Protein AF-A0A2P4XYU0-F1 (afdb_monomer)

Secondary structure (DSSP, 8-state):
-HHHHHHHHHHHHHHHHHHHHHHHHHHHHHHHHHHHHHHHHHHHHHHHHHHHHHHHHHHHHHHHHHHHHHHHHHHHHHTT---EETTTTEES--TT--HHHHHHHHHHHTT--TTS----HHHHHHHHHHHHHHHHHHHHHHHTT--HHHHHHHHHHHHSTTTT-----HHHHHHHHHHHHHHHHHHHHHH----S-HHHHHHHHHHHHHHHHHHHHHHHHHHHHTTS-SSHHHHHHHHHHHH----HHHHHHHHHTT-TTSTTT-

Mean predicted aligned error: 19.48 Å

Sequence (266 aa):
MELGDQFAKYTQGQIRERQHLRDELMAVQSNLKRLALGLNGTLLELEHVEQEEELQSKKLMEVLAHQEEEKREQKLEKDGIKEVDYETGHLKNTTGLNAEQLKKLEAVEKKADPAVLHYDMELLAQVAVLLGVSAIGGIIATYFNIPPHAGYLLGGALVGPSCLGVVRLYKEVETISLFGSVFLLFGHGAAYSPQQPEDVFKKYFAGGVAYIVSTVLLVAGVAVYIGWTNSFIEGLIIGLGVCFSTTAPLYEHIRENRIQDSSFGR

Radius of gyration: 37.58 Å; Cα contacts (8 Å, |Δi|>4): 129; chains: 1; bounding box: 84×72×109 Å

pLDDT: mean 76.3, std 14.29, range [43.28, 95.62]

Structure (mmCIF, N/CA/C/O backbone):
data_AF-A0A2P4XYU0-F1
#
_entry.id   AF-A0A2P4XYU0-F1
#
loop_
_atom_site.group_PDB
_atom_site.id
_atom_site.type_symbol
_atom_site.label_atom_id
_atom_site.label_alt_id
_atom_site.label_comp_id
_atom_site.label_asym_id
_atom_site.label_entity_id
_atom_site.label_seq_id
_atom_site.pdbx_PDB_ins_code
_atom_site.Cartn_x
_atom_site.Cartn_y
_atom_site.Cartn_z
_atom_site.occupancy
_atom_site.B_iso_or_equiv
_atom_site.auth_seq_id
_atom_site.auth_comp_id
_atom_site.auth_asym_id
_atom_site.auth_atom_id
_atom_site.pdbx_PDB_model_num
ATOM 1 N N . MET A 1 1 ? -51.073 -41.854 -70.268 1.00 54.97 1 MET A N 1
ATOM 2 C CA . MET A 1 1 ? -49.946 -41.553 -69.355 1.00 54.97 1 MET A CA 1
ATOM 3 C C . MET A 1 1 ? -50.156 -40.248 -68.570 1.00 54.97 1 MET A C 1
ATOM 5 O O . MET A 1 1 ? -49.477 -40.054 -67.577 1.00 54.97 1 MET A O 1
ATOM 9 N N . GLU A 1 2 ? -51.130 -39.398 -68.935 1.00 57.06 2 GLU A N 1
ATOM 10 C CA . GLU A 1 2 ? -51.317 -38.053 -68.349 1.00 57.06 2 GLU A CA 1
ATOM 11 C C . GLU A 1 2 ? -52.160 -37.985 -67.059 1.00 57.06 2 GLU A C 1
ATOM 13 O O . GLU A 1 2 ? -52.001 -37.047 -66.283 1.00 57.06 2 GLU A O 1
ATOM 18 N N . LEU A 1 3 ? -53.017 -38.977 -66.770 1.00 55.47 3 LEU A N 1
ATOM 19 C CA . LEU A 1 3 ? -53.870 -38.938 -65.569 1.00 55.47 3 LEU A CA 1
ATOM 20 C C . LEU A 1 3 ? -53.072 -39.146 -64.264 1.00 55.47 3 LEU A C 1
ATOM 22 O O . LEU A 1 3 ? -53.376 -38.528 -63.251 1.00 55.47 3 LEU A O 1
ATOM 26 N N . GLY A 1 4 ? -52.023 -39.978 -64.283 1.00 57.03 4 GLY A N 1
ATOM 27 C CA . GLY A 1 4 ? -51.184 -40.246 -63.104 1.00 57.03 4 GLY A CA 1
ATOM 28 C C . GLY A 1 4 ? -50.308 -39.059 -62.684 1.00 57.03 4 GLY A C 1
ATOM 29 O O . GLY A 1 4 ? -50.061 -38.874 -61.494 1.00 57.03 4 GLY A O 1
ATOM 30 N N . ASP A 1 5 ? -49.899 -38.219 -63.640 1.00 57.97 5 ASP A N 1
ATOM 31 C CA . ASP A 1 5 ? -49.055 -37.043 -63.381 1.00 57.97 5 ASP A CA 1
ATOM 32 C C . ASP A 1 5 ? -49.849 -35.894 -62.730 1.00 57.97 5 ASP A C 1
ATOM 34 O O . ASP A 1 5 ? -49.337 -35.189 -61.859 1.00 57.97 5 ASP A O 1
ATOM 38 N N . GLN A 1 6 ? -51.139 -35.745 -63.070 1.00 58.53 6 GLN A N 1
ATOM 39 C CA . GLN A 1 6 ? -52.021 -34.781 -62.400 1.00 58.53 6 GLN A CA 1
ATOM 40 C C . GLN A 1 6 ? -52.340 -35.174 -60.953 1.00 58.53 6 GLN A C 1
ATOM 42 O O . GLN A 1 6 ? -52.281 -34.311 -60.077 1.00 58.53 6 GLN A O 1
ATOM 47 N N . PHE A 1 7 ? -52.622 -36.452 -60.671 1.00 58.94 7 PHE A N 1
ATOM 48 C CA . PHE A 1 7 ? -52.845 -36.910 -59.293 1.00 58.94 7 PHE A CA 1
ATOM 49 C C . PHE A 1 7 ? -51.577 -36.778 -58.439 1.00 58.94 7 PHE A C 1
ATOM 51 O O . PHE A 1 7 ? -51.655 -36.288 -57.315 1.00 58.94 7 PHE A O 1
ATOM 58 N N . ALA A 1 8 ? -50.400 -37.110 -58.984 1.00 61.19 8 ALA A N 1
ATOM 59 C CA . ALA A 1 8 ? -49.128 -36.923 -58.287 1.00 61.19 8 ALA A CA 1
ATOM 60 C C . ALA A 1 8 ? -48.853 -35.442 -57.961 1.00 61.19 8 ALA A C 1
ATOM 62 O O . ALA A 1 8 ? -48.466 -35.127 -56.835 1.00 61.19 8 ALA A O 1
ATOM 63 N N . LYS A 1 9 ? -49.124 -34.518 -58.896 1.00 61.53 9 LYS A N 1
ATOM 64 C CA . 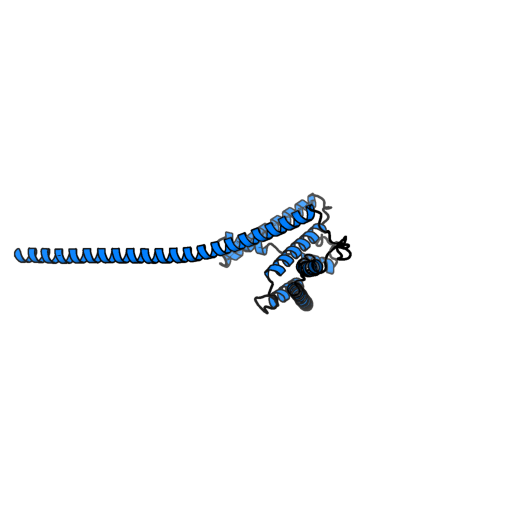LYS A 1 9 ? -49.014 -33.067 -58.656 1.00 61.53 9 LYS A CA 1
ATOM 65 C C . LYS A 1 9 ? -50.007 -32.563 -57.608 1.00 61.53 9 LYS A C 1
ATOM 67 O O . LYS A 1 9 ? -49.620 -31.762 -56.760 1.00 61.53 9 LYS A O 1
ATOM 72 N N . TYR A 1 10 ? -51.251 -33.046 -57.622 1.00 62.03 10 TYR A N 1
ATOM 73 C CA . TYR A 1 10 ? -52.268 -32.646 -56.642 1.00 62.03 10 TYR A CA 1
ATOM 74 C C . TYR A 1 10 ? -51.919 -33.134 -55.229 1.00 62.03 10 TYR A C 1
ATOM 76 O O . TYR A 1 10 ? -51.993 -32.373 -54.263 1.00 62.03 10 TYR A O 1
ATOM 84 N N . THR A 1 11 ? -51.460 -34.384 -55.104 1.00 68.25 11 THR A N 1
ATOM 85 C CA . THR A 1 11 ? -51.003 -34.949 -53.829 1.00 68.25 11 THR A CA 1
ATOM 86 C C . THR A 1 11 ? -49.740 -34.249 -53.323 1.00 68.25 11 THR A C 1
ATOM 88 O O . THR A 1 11 ? -49.660 -33.940 -52.136 1.00 68.25 11 THR A O 1
ATOM 91 N N . GLN A 1 12 ? -48.781 -33.917 -54.195 1.00 69.00 12 GLN A N 1
ATOM 92 C CA . GLN A 1 12 ? -47.596 -33.156 -53.784 1.00 69.00 12 GLN A CA 1
ATOM 93 C C . GLN A 1 12 ? -47.912 -31.708 -53.387 1.00 69.00 12 GLN A C 1
ATOM 95 O O . GLN A 1 12 ? -47.317 -31.208 -52.434 1.00 69.00 12 GLN A O 1
ATOM 100 N N . GLY A 1 13 ? -48.872 -31.053 -54.046 1.00 73.81 13 GLY A N 1
ATOM 101 C CA . GLY A 1 13 ? -49.344 -29.720 -53.662 1.00 73.81 13 GLY A CA 1
ATOM 102 C C . GLY A 1 13 ? -49.940 -29.696 -52.252 1.00 73.81 13 GLY A C 1
ATOM 103 O O . GLY A 1 13 ? -49.543 -28.874 -51.431 1.00 73.81 13 GLY A O 1
ATOM 104 N N . GLN A 1 14 ? -50.805 -30.665 -51.936 1.00 73.19 14 GLN A N 1
ATOM 105 C CA . GLN A 1 14 ? -51.407 -30.810 -50.605 1.00 73.19 14 GLN A CA 1
ATOM 106 C C . GLN A 1 14 ? -50.373 -31.121 -49.511 1.00 73.19 14 GLN A C 1
ATOM 108 O O . GLN A 1 14 ? -50.465 -30.604 -48.397 1.00 73.19 14 GLN A O 1
ATOM 113 N N . ILE A 1 15 ? -49.357 -31.936 -49.819 1.00 73.69 15 ILE A N 1
ATOM 114 C CA . ILE A 1 15 ? -48.256 -32.214 -48.883 1.00 73.69 15 ILE A CA 1
ATOM 115 C C . ILE A 1 15 ? -47.439 -30.943 -48.623 1.00 73.69 15 ILE A C 1
ATOM 117 O O . ILE A 1 15 ? -47.099 -30.663 -47.474 1.00 73.69 15 ILE A O 1
ATOM 121 N N . ARG A 1 16 ? -47.167 -30.144 -49.661 1.00 78.50 16 ARG A N 1
ATOM 122 C CA . ARG A 1 16 ? -46.401 -28.898 -49.541 1.00 78.50 16 ARG A CA 1
ATOM 123 C C . ARG A 1 16 ? -47.145 -27.830 -48.740 1.00 78.50 16 ARG A C 1
ATOM 125 O O . ARG A 1 16 ? -46.536 -27.157 -47.919 1.00 78.50 16 ARG A O 1
ATOM 132 N N . GLU A 1 17 ? -48.454 -27.714 -48.932 1.00 80.50 17 GLU A N 1
ATOM 133 C CA . GLU A 1 17 ? -49.310 -26.787 -48.183 1.00 80.50 17 GLU A CA 1
ATOM 134 C C . GLU A 1 17 ? -49.389 -27.169 -46.695 1.00 80.50 17 GLU A C 1
ATOM 136 O O . GLU A 1 17 ? -49.226 -26.324 -45.816 1.00 80.50 17 GLU A O 1
ATOM 141 N N . ARG A 1 18 ? -49.519 -28.469 -46.391 1.00 80.44 18 ARG A N 1
ATOM 142 C CA . ARG A 1 18 ? -49.449 -28.996 -45.015 1.00 80.44 18 ARG A CA 1
ATOM 143 C C . ARG A 1 18 ? -48.086 -28.755 -44.363 1.00 80.44 18 ARG A C 1
ATOM 145 O O . ARG A 1 18 ? -48.040 -28.463 -43.171 1.00 80.44 18 ARG A O 1
ATOM 152 N N . GLN A 1 19 ? -46.993 -28.901 -45.114 1.00 81.94 19 GLN A N 1
ATOM 153 C CA . GLN A 1 19 ? -45.644 -28.607 -44.623 1.00 81.94 19 GLN A CA 1
ATOM 154 C C . GLN A 1 19 ? -45.482 -27.116 -44.321 1.00 81.94 19 GLN A C 1
ATOM 156 O O . GLN A 1 19 ? -45.076 -26.775 -43.217 1.00 81.94 19 GLN A O 1
ATOM 161 N N . HIS A 1 20 ? -45.926 -26.247 -45.229 1.00 85.50 20 HIS A N 1
ATOM 162 C CA . HIS A 1 20 ? -45.902 -24.798 -45.036 1.00 85.50 20 HIS A CA 1
ATOM 163 C C . HIS A 1 20 ? -46.692 -24.357 -43.793 1.00 85.50 20 HIS A C 1
ATOM 165 O O . HIS A 1 20 ? -46.176 -23.622 -42.958 1.00 85.50 20 HIS A O 1
ATOM 171 N N . LEU A 1 21 ? -47.915 -24.872 -43.613 1.00 84.44 21 LEU A N 1
ATOM 172 C CA . LEU A 1 21 ? -48.734 -24.612 -42.420 1.00 84.44 21 LEU A CA 1
ATOM 173 C C . LEU A 1 21 ? -48.054 -25.082 -41.129 1.00 84.44 21 LEU A C 1
ATOM 175 O O . LEU A 1 21 ? -48.168 -24.432 -40.092 1.00 84.44 21 LEU A O 1
ATOM 179 N N . ARG A 1 22 ? -47.346 -26.217 -41.173 1.00 84.12 22 ARG A N 1
ATOM 180 C CA . ARG A 1 22 ? -46.596 -26.729 -40.020 1.00 84.12 22 ARG A CA 1
ATOM 181 C C . ARG A 1 22 ? -45.420 -2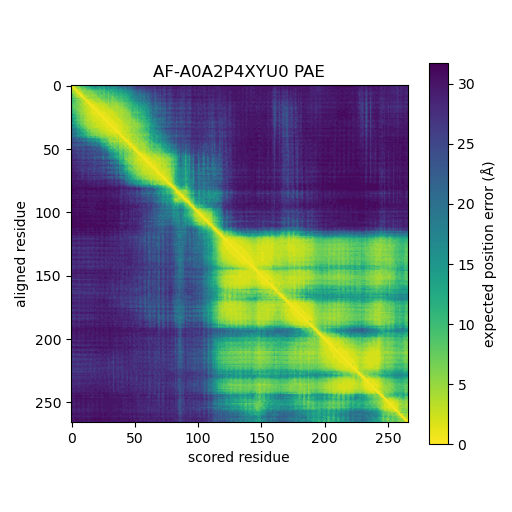5.817 -39.678 1.00 84.12 22 ARG A C 1
ATOM 183 O O . ARG A 1 22 ? -45.198 -25.551 -38.499 1.00 84.12 22 ARG A O 1
ATOM 190 N N . ASP A 1 23 ? -44.704 -25.338 -40.686 1.00 89.06 23 ASP A N 1
ATOM 191 C CA . ASP A 1 23 ? -43.558 -24.449 -40.510 1.00 89.06 23 ASP A CA 1
ATOM 192 C C . ASP A 1 23 ? -43.996 -23.086 -39.949 1.00 89.06 23 ASP A C 1
ATOM 194 O O . ASP A 1 23 ? -43.380 -22.585 -39.005 1.00 89.06 23 ASP A O 1
ATOM 198 N N . GLU A 1 24 ? -45.118 -22.533 -40.424 1.00 91.69 24 GLU A N 1
ATOM 199 C CA . GLU A 1 24 ? -45.720 -21.323 -39.849 1.00 91.69 24 GLU A CA 1
ATOM 200 C C . GLU A 1 24 ? -46.154 -21.525 -38.392 1.00 91.69 24 GLU A C 1
ATOM 202 O O . GLU A 1 24 ? -45.879 -20.675 -37.542 1.00 91.69 24 GLU A O 1
ATOM 207 N N . LEU A 1 25 ? -46.770 -22.667 -38.060 1.00 89.19 25 LEU A N 1
ATOM 208 C CA . LEU A 1 25 ? -47.170 -22.960 -36.680 1.00 89.19 25 LEU A CA 1
ATOM 209 C C . LEU A 1 25 ? -45.958 -23.042 -35.740 1.00 89.19 25 LEU A C 1
ATOM 211 O O . LEU A 1 25 ? -45.999 -22.534 -34.618 1.00 89.19 25 LEU A O 1
ATOM 215 N N . MET A 1 26 ? -44.866 -23.652 -36.207 1.00 89.44 26 MET A N 1
ATOM 216 C CA . MET A 1 26 ? -43.610 -23.746 -35.458 1.00 89.44 26 MET A CA 1
ATOM 217 C C . MET A 1 26 ? -42.969 -22.366 -35.274 1.00 89.44 26 MET A C 1
ATOM 219 O O . MET A 1 26 ? -42.482 -22.052 -34.184 1.00 89.44 26 MET A O 1
ATOM 223 N N . ALA A 1 27 ? -43.019 -21.508 -36.298 1.00 89.06 27 ALA A N 1
ATOM 224 C CA . ALA A 1 27 ? -42.550 -20.129 -36.203 1.00 89.06 27 ALA A CA 1
ATOM 225 C C . ALA A 1 27 ? -43.359 -19.334 -35.164 1.00 89.06 27 ALA A C 1
ATOM 227 O O . ALA A 1 27 ? -42.770 -18.706 -34.280 1.00 89.06 27 ALA A O 1
ATOM 228 N N . VAL A 1 28 ? -44.693 -19.433 -35.192 1.00 89.06 28 VAL A N 1
ATOM 229 C CA . VAL A 1 28 ? -45.587 -18.796 -34.209 1.00 89.06 28 VAL A CA 1
ATOM 230 C C . VAL A 1 28 ? -45.300 -19.296 -32.791 1.00 89.06 28 VAL A C 1
ATOM 232 O O . VAL A 1 28 ? -45.148 -18.484 -31.877 1.00 89.06 28 VAL A O 1
ATOM 235 N N . GLN A 1 29 ? -45.138 -20.608 -32.600 1.00 91.88 29 GLN A N 1
ATOM 236 C CA . GLN A 1 29 ? -44.794 -21.187 -31.298 1.00 91.88 29 GLN A CA 1
ATOM 237 C C . GLN A 1 29 ? -43.443 -20.669 -30.783 1.00 91.88 29 GLN A C 1
ATOM 239 O O . GLN A 1 29 ? -43.303 -20.352 -29.599 1.00 91.88 29 GLN A O 1
ATOM 244 N N . SER A 1 30 ? -42.447 -20.551 -31.664 1.00 86.31 30 SER A N 1
ATOM 245 C CA . SER A 1 30 ? -41.127 -20.035 -31.295 1.00 86.31 30 SER A CA 1
ATOM 246 C C . SER A 1 30 ? -41.172 -18.558 -30.883 1.00 86.31 30 SER A C 1
ATOM 248 O O . SER A 1 30 ? -40.540 -18.180 -29.895 1.00 86.31 30 SER A O 1
ATOM 250 N N . ASN A 1 31 ? -41.978 -17.743 -31.572 1.00 89.38 31 ASN A N 1
ATOM 251 C CA . ASN A 1 31 ? -42.171 -16.331 -31.251 1.00 89.38 31 ASN A CA 1
ATOM 252 C C . ASN A 1 31 ? -42.911 -16.153 -29.922 1.00 89.38 31 ASN A C 1
ATOM 254 O O . ASN A 1 31 ? -42.472 -15.362 -29.092 1.00 89.38 31 ASN A O 1
ATOM 258 N N . LEU A 1 32 ? -43.957 -16.946 -29.669 1.00 86.69 32 LEU A N 1
ATOM 259 C CA . LEU A 1 32 ? -44.650 -16.978 -28.376 1.00 86.69 32 LEU A CA 1
ATOM 260 C C . LEU A 1 32 ? -43.705 -17.348 -27.229 1.00 86.69 32 LEU A C 1
ATOM 262 O O . LEU A 1 32 ? -43.737 -16.722 -26.172 1.00 86.69 32 LEU A O 1
ATOM 266 N N . LYS A 1 33 ? -42.813 -18.321 -27.445 1.00 87.25 33 LYS A N 1
ATOM 267 C CA . LYS A 1 33 ? -41.828 -18.727 -26.436 1.00 87.25 33 LYS A CA 1
ATOM 268 C C . LYS A 1 33 ? -40.797 -17.630 -26.158 1.00 87.25 33 LYS A C 1
ATOM 270 O O . LYS A 1 33 ? -40.439 -17.416 -25.003 1.00 87.25 33 LYS A O 1
ATOM 275 N N . ARG A 1 34 ? -40.345 -16.916 -27.195 1.00 84.62 34 ARG A N 1
ATOM 276 C CA . ARG A 1 34 ? -39.465 -15.744 -27.048 1.00 84.62 34 ARG A CA 1
ATOM 277 C C . ARG A 1 34 ? -40.155 -14.609 -26.296 1.00 84.62 34 ARG A C 1
ATOM 279 O O . ARG A 1 34 ? -39.531 -14.018 -25.423 1.00 84.62 34 ARG A O 1
ATOM 286 N N . LEU A 1 35 ? -41.432 -14.352 -26.584 1.00 86.19 35 LEU A N 1
ATOM 287 C CA . LEU A 1 35 ? -42.224 -13.349 -25.871 1.00 86.19 35 LEU A CA 1
ATOM 288 C C . LEU A 1 35 ? -42.371 -13.701 -24.388 1.00 86.19 35 LEU A C 1
ATOM 290 O O . LEU A 1 35 ? -42.143 -12.848 -23.543 1.00 86.19 35 LEU A O 1
ATOM 294 N N . ALA A 1 36 ? -42.688 -14.960 -24.069 1.00 80.50 36 ALA A N 1
ATOM 295 C CA . ALA A 1 36 ? -42.815 -15.424 -22.688 1.00 80.50 36 ALA A CA 1
ATOM 296 C C . ALA A 1 36 ? -41.493 -15.314 -21.910 1.00 80.50 36 ALA A C 1
ATOM 298 O O . ALA A 1 36 ? -41.490 -14.900 -20.754 1.00 80.50 36 ALA A O 1
ATOM 299 N N . LEU A 1 37 ? -40.364 -15.639 -22.550 1.00 80.75 37 LEU A N 1
ATOM 300 C CA . LEU A 1 37 ? -39.035 -15.459 -21.959 1.00 80.75 37 LEU A CA 1
ATOM 301 C C . LEU A 1 37 ? -38.704 -13.979 -21.729 1.00 80.75 37 LEU A C 1
ATOM 303 O O . LEU A 1 37 ? -38.200 -13.639 -20.663 1.00 80.75 37 LEU A O 1
ATOM 307 N N . GLY A 1 38 ? -39.022 -13.112 -22.696 1.00 83.56 38 GLY A N 1
ATOM 308 C CA . GLY A 1 38 ? -38.860 -11.665 -22.557 1.00 83.56 38 GLY A CA 1
ATOM 309 C C . GLY A 1 38 ? -39.704 -11.098 -21.416 1.00 83.56 38 GLY A C 1
ATOM 310 O O . GLY A 1 38 ? -39.178 -10.368 -20.585 1.00 83.56 38 GLY A O 1
ATOM 311 N N . LEU A 1 39 ? -40.974 -11.509 -21.317 1.00 81.94 39 LEU A N 1
ATOM 312 C CA . LEU A 1 39 ? -41.884 -11.064 -20.260 1.00 81.94 39 LEU A CA 1
ATOM 313 C C . LEU A 1 39 ? -41.411 -11.500 -18.865 1.00 81.94 39 LEU A C 1
ATOM 315 O O . LEU A 1 39 ? -41.483 -10.729 -17.913 1.00 81.94 39 LEU A O 1
ATOM 319 N N . ASN A 1 40 ? -40.910 -12.732 -18.745 1.00 76.00 40 ASN A N 1
ATOM 320 C CA . ASN A 1 40 ? -40.379 -13.251 -17.486 1.00 76.00 40 ASN A CA 1
ATOM 321 C C . ASN A 1 40 ? -39.104 -12.509 -17.055 1.00 76.00 40 ASN A C 1
ATOM 323 O O . ASN A 1 40 ? -38.929 -12.233 -15.875 1.00 76.00 40 ASN A O 1
ATOM 327 N N . GLY A 1 41 ? -38.244 -12.147 -18.013 1.00 76.94 41 GLY A N 1
ATOM 328 C CA . GLY A 1 41 ? -37.087 -11.289 -17.753 1.00 76.94 41 GLY A CA 1
ATOM 329 C C . GLY A 1 41 ? -37.505 -9.908 -17.252 1.00 76.94 41 GLY A C 1
ATOM 330 O O . GLY A 1 41 ? -37.012 -9.464 -16.222 1.00 76.94 41 GLY A O 1
ATOM 331 N N . THR A 1 42 ? -38.481 -9.277 -17.915 1.00 75.62 42 THR A N 1
ATOM 332 C CA . THR A 1 42 ? -38.979 -7.959 -17.493 1.00 75.62 42 THR A CA 1
ATOM 333 C C . THR A 1 42 ? -39.665 -7.995 -16.129 1.00 75.62 42 THR A C 1
ATOM 335 O O . THR A 1 42 ? -39.494 -7.064 -15.358 1.00 75.62 42 THR A O 1
ATOM 338 N N . LEU A 1 43 ? -40.403 -9.059 -15.791 1.00 69.38 43 LEU A N 1
ATOM 339 C CA . LEU A 1 43 ? -41.041 -9.187 -14.474 1.00 69.38 43 LEU A CA 1
ATOM 340 C C . LEU A 1 43 ? -40.014 -9.314 -13.344 1.00 69.38 43 LEU A C 1
ATOM 342 O O . LEU A 1 43 ? -40.207 -8.725 -12.289 1.00 69.38 43 LEU A O 1
ATOM 346 N N . LEU A 1 44 ? -38.917 -10.034 -13.582 1.00 68.12 44 LEU A N 1
ATOM 347 C CA . LEU A 1 44 ? -37.840 -10.196 -12.605 1.00 68.12 44 LEU A CA 1
ATOM 348 C C . LEU A 1 44 ? -37.048 -8.892 -12.408 1.00 68.12 44 LEU A C 1
ATOM 350 O O . LEU A 1 44 ? -36.612 -8.590 -11.302 1.00 68.12 44 LEU A O 1
ATOM 354 N N . GLU A 1 45 ? -36.905 -8.095 -13.469 1.00 68.31 45 GLU A N 1
ATOM 355 C CA . GLU A 1 45 ? -36.311 -6.756 -13.410 1.00 68.31 45 GLU A CA 1
ATOM 356 C C . GLU A 1 45 ? -37.228 -5.761 -12.674 1.00 68.31 45 GLU A C 1
ATOM 358 O O . GLU A 1 45 ? -36.761 -5.004 -11.829 1.00 68.31 45 GLU A O 1
ATOM 363 N N . LEU A 1 46 ? -38.544 -5.823 -12.910 1.00 67.12 46 LEU A N 1
ATOM 364 C CA . LEU A 1 46 ? -39.547 -5.029 -12.189 1.00 67.12 46 LEU A CA 1
ATOM 365 C C . LEU A 1 46 ? -39.624 -5.385 -10.693 1.00 67.12 46 LEU A C 1
ATOM 367 O O . LEU A 1 46 ? -39.709 -4.473 -9.876 1.00 67.12 46 LEU A O 1
ATOM 371 N N . GLU A 1 47 ? -39.519 -6.667 -10.318 1.00 69.69 47 GLU A N 1
ATOM 372 C CA . GLU A 1 47 ? -39.462 -7.097 -8.908 1.00 69.69 47 GLU A CA 1
ATOM 373 C C . GLU A 1 47 ? -38.211 -6.553 -8.191 1.00 69.69 47 GLU A C 1
ATOM 375 O O . GLU A 1 47 ? -38.267 -6.192 -7.015 1.00 69.69 47 GLU A O 1
ATOM 380 N N . HIS A 1 48 ? -37.084 -6.437 -8.900 1.00 65.44 48 HIS A N 1
ATOM 381 C CA . HIS A 1 48 ? -35.856 -5.870 -8.339 1.00 65.44 48 HIS A CA 1
ATOM 382 C C . HIS A 1 48 ? -35.934 -4.343 -8.183 1.00 65.44 48 HIS A C 1
ATOM 384 O O . HIS A 1 48 ? -35.516 -3.806 -7.158 1.00 65.44 48 HIS A O 1
ATOM 390 N N . VAL A 1 49 ? -36.518 -3.646 -9.163 1.00 64.62 49 VAL A N 1
ATOM 391 C CA . VAL A 1 49 ? -36.720 -2.187 -9.114 1.00 64.62 49 VAL A CA 1
ATOM 392 C C . VAL A 1 49 ? -37.709 -1.793 -8.010 1.00 64.62 49 VAL A C 1
ATOM 394 O O . VAL A 1 49 ? -37.464 -0.820 -7.303 1.00 64.62 49 VAL A O 1
ATOM 397 N N . GLU A 1 50 ? -38.776 -2.568 -7.791 1.00 64.56 50 GLU A N 1
ATOM 398 C CA . GLU A 1 50 ? -39.735 -2.325 -6.700 1.00 64.56 50 GLU A CA 1
ATOM 399 C C . GLU A 1 50 ? -39.069 -2.457 -5.314 1.00 64.56 50 GLU A C 1
ATOM 401 O O . GLU A 1 50 ? -39.299 -1.636 -4.422 1.00 64.56 50 GLU A O 1
ATOM 406 N N . GLN A 1 51 ? -38.155 -3.422 -5.144 1.00 59.69 51 GLN A N 1
ATOM 407 C CA . GLN A 1 51 ? -37.367 -3.563 -3.911 1.00 59.69 51 GLN A CA 1
ATOM 408 C C . GLN A 1 51 ? -36.374 -2.410 -3.695 1.00 59.69 51 GLN A C 1
ATOM 410 O O . GLN A 1 51 ? -36.178 -1.970 -2.556 1.00 59.69 51 GLN A O 1
ATOM 415 N N . GLU A 1 52 ? -35.750 -1.898 -4.760 1.00 64.25 52 GLU A N 1
ATOM 416 C CA . GLU A 1 52 ? -34.854 -0.742 -4.669 1.00 64.25 52 GLU A CA 1
ATOM 417 C C . GLU A 1 52 ? -35.609 0.561 -4.368 1.00 64.25 52 GLU A C 1
ATOM 419 O O . GLU A 1 52 ? -35.140 1.343 -3.535 1.00 64.25 52 GLU A O 1
ATOM 424 N N . GLU A 1 53 ? -36.789 0.782 -4.960 1.00 67.88 53 GLU A N 1
ATOM 425 C CA . GLU A 1 53 ? -37.634 1.947 -4.660 1.00 67.88 53 GLU A CA 1
ATOM 426 C C . GLU A 1 53 ? -38.157 1.931 -3.217 1.00 67.88 53 GLU A C 1
ATOM 428 O O . GLU A 1 53 ? -38.129 2.971 -2.552 1.00 67.88 53 GLU A O 1
ATOM 433 N N . GLU A 1 54 ? -38.552 0.775 -2.669 1.00 65.06 54 GLU A N 1
ATOM 434 C CA . GLU A 1 54 ? -38.923 0.683 -1.250 1.00 65.06 54 GLU A CA 1
ATOM 435 C C . GLU A 1 54 ? -37.744 0.999 -0.320 1.00 65.06 54 GLU A C 1
ATOM 437 O O . GLU A 1 54 ? -37.915 1.670 0.704 1.00 65.06 54 GLU A O 1
ATOM 442 N N . LEU A 1 55 ? -36.538 0.530 -0.655 1.00 61.94 55 LEU A N 1
ATOM 443 C CA . LEU A 1 55 ? -35.341 0.782 0.147 1.00 61.94 55 LEU A CA 1
ATOM 444 C C . LEU A 1 5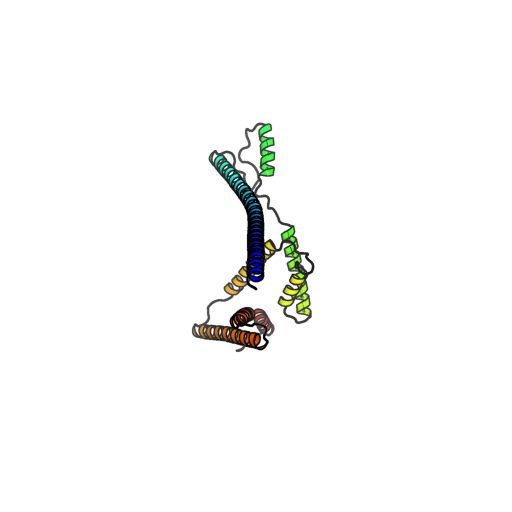5 ? -34.923 2.258 0.080 1.00 61.94 55 LEU A C 1
ATOM 446 O O . LEU A 1 55 ? -34.543 2.841 1.098 1.00 61.94 55 LEU A O 1
ATOM 450 N N . GLN A 1 56 ? -35.013 2.871 -1.101 1.00 66.50 56 GLN A N 1
ATOM 451 C CA . GLN A 1 56 ? -34.765 4.298 -1.312 1.00 66.50 56 GLN A CA 1
ATOM 452 C C . GLN A 1 56 ? -35.809 5.154 -0.585 1.00 66.50 56 GLN A C 1
ATOM 454 O O . GLN A 1 56 ? -35.440 6.101 0.105 1.00 66.50 56 GLN A O 1
ATOM 459 N N . SER A 1 57 ? -37.093 4.788 -0.662 1.00 60.88 57 SER A N 1
ATOM 460 C CA . SER A 1 57 ? -38.185 5.485 0.025 1.00 60.88 57 SER A CA 1
ATOM 461 C C . SER A 1 57 ? -38.046 5.407 1.547 1.00 60.88 57 SER A C 1
ATOM 463 O O . SER A 1 57 ? -38.187 6.419 2.234 1.00 60.88 57 SER A O 1
ATOM 465 N N . LYS A 1 58 ? -37.666 4.239 2.088 1.00 72.00 58 LYS A N 1
ATOM 466 C CA . LYS A 1 58 ? -37.368 4.069 3.521 1.00 72.00 58 LYS A CA 1
ATOM 467 C C . LYS A 1 58 ? -36.187 4.930 3.969 1.00 72.00 58 LYS A C 1
ATOM 469 O O . LYS A 1 58 ? -36.324 5.653 4.951 1.00 72.00 58 LYS A O 1
ATOM 474 N N . LYS A 1 59 ? -35.072 4.919 3.227 1.00 72.31 59 LYS A N 1
ATOM 475 C CA . LYS A 1 59 ? -33.902 5.768 3.525 1.00 72.31 59 LYS A CA 1
ATOM 476 C C . LYS A 1 59 ? -34.234 7.258 3.436 1.00 72.31 59 LYS A C 1
ATOM 478 O O . LYS A 1 59 ? -33.777 8.040 4.261 1.00 72.31 59 LYS A O 1
ATOM 483 N N . LEU A 1 60 ? -35.041 7.661 2.456 1.00 73.00 60 LEU A N 1
ATOM 484 C CA . LEU A 1 60 ? -35.458 9.052 2.301 1.00 73.00 60 LEU A CA 1
ATOM 485 C C . LEU A 1 60 ? -36.391 9.491 3.437 1.00 73.00 60 LEU A C 1
ATOM 487 O O . LEU A 1 60 ? -36.219 10.587 3.963 1.00 73.00 60 LEU A O 1
ATOM 491 N N . MET A 1 61 ? -37.336 8.641 3.856 1.00 69.88 61 MET A N 1
ATOM 492 C CA . MET A 1 61 ? -38.179 8.901 5.029 1.00 69.88 61 MET A CA 1
ATOM 493 C C . MET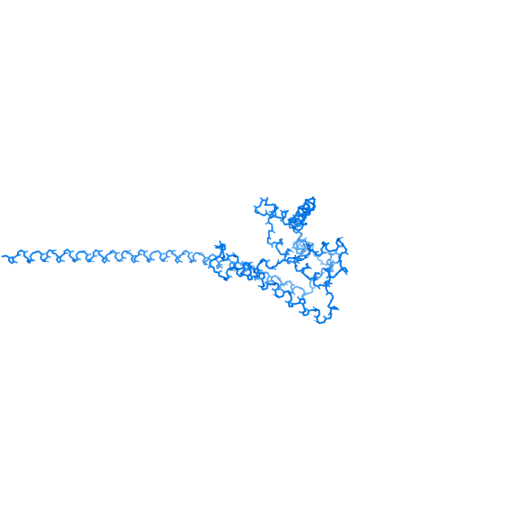 A 1 61 ? -37.360 9.010 6.318 1.00 69.88 61 MET A C 1
ATOM 495 O O . MET A 1 61 ? -37.634 9.888 7.129 1.00 69.88 61 MET A O 1
ATOM 499 N N . GLU A 1 62 ? -36.341 8.170 6.491 1.00 77.75 62 GLU A N 1
ATOM 500 C CA . GLU A 1 62 ? -35.431 8.217 7.640 1.00 77.75 62 GLU A CA 1
ATOM 501 C C . GLU A 1 62 ? -34.631 9.529 7.684 1.00 77.75 62 GLU A C 1
ATOM 503 O O . GLU A 1 62 ? -34.599 10.204 8.712 1.00 77.75 62 GLU A O 1
ATOM 508 N N . VAL A 1 63 ? -34.070 9.959 6.547 1.00 74.75 63 VAL A N 1
ATOM 509 C CA . VAL A 1 63 ? -33.345 11.238 6.442 1.00 74.75 63 VAL A CA 1
ATOM 510 C C . VAL A 1 63 ? -34.275 12.434 6.676 1.00 74.75 63 VAL A C 1
ATOM 512 O O . VAL A 1 63 ? -33.896 13.381 7.365 1.00 74.75 63 VAL A O 1
ATOM 515 N N . LEU A 1 64 ? -35.498 12.408 6.137 1.00 74.62 64 LEU A N 1
ATOM 516 C CA . LEU A 1 64 ? -36.482 13.475 6.352 1.00 74.62 64 LEU A CA 1
ATOM 517 C C . LEU A 1 64 ? -36.944 13.550 7.814 1.00 74.62 64 LEU A C 1
ATOM 519 O O . LEU A 1 64 ? -37.089 14.655 8.337 1.00 74.62 64 LEU A O 1
ATOM 523 N N . ALA A 1 65 ? -37.123 12.408 8.483 1.00 76.62 65 ALA A N 1
ATOM 524 C CA . ALA A 1 65 ? -37.455 12.357 9.905 1.00 76.62 65 ALA A CA 1
ATOM 525 C C . ALA A 1 65 ? -36.338 12.969 10.767 1.00 76.62 65 ALA A C 1
ATOM 527 O O . ALA A 1 65 ? -36.623 13.805 11.625 1.00 76.62 65 ALA A O 1
ATOM 528 N N . HIS A 1 66 ? -35.073 12.645 10.475 1.00 74.12 66 HIS A N 1
ATOM 529 C CA . HIS A 1 66 ? -33.917 13.219 11.173 1.00 74.12 66 HIS A CA 1
ATOM 530 C C . HIS A 1 66 ? -33.830 14.744 10.983 1.00 74.12 66 HIS A C 1
ATOM 532 O O . HIS A 1 66 ? -33.570 15.491 11.924 1.00 74.12 66 HIS A O 1
ATOM 538 N N . GLN A 1 67 ? -34.135 15.236 9.776 1.00 72.12 67 GLN A N 1
ATOM 539 C CA . GLN A 1 67 ? -34.161 16.675 9.503 1.00 72.12 67 GLN A CA 1
ATOM 540 C C . GLN A 1 67 ? -35.303 17.411 10.212 1.00 72.12 67 GLN A C 1
ATOM 542 O O . GLN A 1 67 ? -35.161 18.592 10.537 1.00 72.12 67 GLN A O 1
ATOM 547 N N . GLU A 1 68 ? -36.458 16.774 10.411 1.00 71.62 68 GLU A N 1
ATOM 548 C CA . GLU A 1 68 ? -37.549 17.371 11.184 1.00 71.62 68 GLU A CA 1
ATOM 549 C C . GLU A 1 68 ? -37.231 17.434 12.679 1.00 71.62 68 GLU A C 1
ATOM 551 O O . GLU A 1 68 ? -37.589 18.427 13.319 1.00 71.62 68 GLU A O 1
ATOM 556 N N . GLU A 1 69 ? -36.544 16.428 13.225 1.00 68.44 69 GLU A N 1
ATOM 557 C CA . GLU A 1 69 ? -36.059 16.441 14.608 1.00 68.44 69 GLU A CA 1
ATOM 558 C C . GLU A 1 69 ? -35.022 17.551 14.822 1.00 68.44 69 GLU A C 1
ATOM 560 O O . GLU A 1 69 ? -35.243 18.413 15.672 1.00 68.44 69 GLU A O 1
ATOM 565 N N . GLU A 1 70 ? -34.001 17.659 13.968 1.00 65.94 70 GLU A N 1
ATOM 566 C CA . GLU A 1 70 ? -33.003 18.741 14.046 1.00 65.94 70 GLU A CA 1
ATOM 567 C C . GLU A 1 70 ? -33.638 20.137 13.927 1.00 65.94 70 GLU A C 1
ATOM 569 O O . GLU A 1 70 ? -33.300 21.068 14.663 1.00 65.94 70 GLU A O 1
ATOM 574 N N . LYS A 1 71 ? -34.615 20.308 13.024 1.00 63.56 71 LYS A N 1
ATOM 575 C CA . LYS A 1 71 ? -35.349 21.579 12.891 1.00 63.56 71 LYS A CA 1
ATOM 576 C C . LYS A 1 71 ? -36.200 21.886 14.119 1.00 63.56 71 LYS A C 1
ATOM 578 O O . LYS A 1 71 ? -36.396 23.063 14.427 1.00 63.56 71 LYS A O 1
ATOM 583 N N . ARG A 1 72 ? -36.745 20.869 14.797 1.00 61.72 72 ARG A N 1
ATOM 584 C CA . ARG A 1 72 ? -37.488 21.043 16.054 1.00 61.72 72 ARG A CA 1
ATOM 585 C C . ARG A 1 72 ? -36.554 21.446 17.184 1.00 61.72 72 ARG A C 1
ATOM 587 O O . ARG A 1 72 ? -36.893 22.380 17.905 1.00 61.72 72 ARG A O 1
ATOM 594 N N . GLU A 1 73 ? -35.390 20.820 17.289 1.00 58.53 73 GLU A N 1
ATOM 595 C CA . GLU A 1 73 ? -34.367 21.157 18.283 1.00 58.53 73 GLU A CA 1
ATOM 596 C C . GLU A 1 73 ? -33.877 22.600 18.116 1.00 58.53 73 GLU A C 1
ATOM 598 O O . GLU A 1 73 ? -33.952 23.386 19.059 1.00 58.53 73 GLU A O 1
ATOM 603 N N . GLN A 1 74 ? -33.547 23.015 16.887 1.00 58.38 74 GLN A N 1
ATOM 604 C CA . GLN A 1 74 ? -33.159 24.403 16.589 1.00 58.38 74 GLN A CA 1
ATOM 605 C C . GLN A 1 74 ? -34.267 25.426 16.886 1.00 58.38 74 GLN A C 1
ATOM 607 O O . GLN A 1 74 ? -33.996 26.602 17.149 1.00 58.38 74 GLN A O 1
ATOM 612 N N . LYS A 1 75 ? -35.539 25.015 16.804 1.00 55.62 75 LYS A N 1
ATOM 613 C CA . LYS A 1 75 ? -36.681 25.885 17.110 1.00 55.62 75 LYS A CA 1
ATOM 614 C C . LYS A 1 75 ? -36.898 26.010 18.620 1.00 55.62 75 LYS A C 1
ATOM 616 O O . LYS A 1 75 ? -37.176 27.110 19.082 1.00 55.62 75 LYS A O 1
ATOM 621 N N . LEU A 1 76 ? -36.695 24.927 19.375 1.00 54.56 76 LEU A N 1
ATOM 622 C CA . LEU A 1 76 ? -36.707 24.948 20.841 1.00 54.56 76 LEU A CA 1
ATOM 623 C C . LEU A 1 76 ? -35.553 25.782 21.424 1.00 54.56 76 LEU A C 1
ATOM 625 O O . LEU A 1 76 ? -35.751 26.472 22.423 1.00 54.56 76 LEU A O 1
ATOM 629 N N . GLU A 1 77 ? -34.385 25.771 20.775 1.00 51.19 77 GLU A N 1
ATOM 630 C CA . GLU A 1 77 ? -33.219 26.578 21.158 1.00 51.19 77 GLU A CA 1
ATOM 631 C C . GLU A 1 77 ? -33.485 28.086 20.989 1.00 51.19 77 GLU A C 1
ATOM 633 O O . GLU A 1 77 ? -33.207 28.884 21.886 1.00 51.19 77 GLU A O 1
ATOM 638 N N . LYS A 1 78 ? -34.127 28.483 19.878 1.00 55.84 78 LYS A N 1
ATOM 639 C CA . LYS A 1 78 ? -34.543 29.880 19.635 1.00 55.84 78 LYS A CA 1
ATOM 640 C C . LYS A 1 78 ? -35.616 30.381 20.604 1.00 55.84 78 LYS A C 1
ATOM 642 O O . LYS A 1 78 ? -35.649 31.578 20.883 1.00 55.84 78 LYS A O 1
ATOM 647 N N . ASP A 1 79 ? -36.453 29.485 21.124 1.00 53.34 79 ASP A N 1
ATOM 648 C CA . ASP A 1 79 ? -37.528 29.804 22.072 1.00 53.34 79 ASP A CA 1
ATOM 649 C C . ASP A 1 79 ? -37.045 29.843 23.544 1.00 53.34 79 ASP A C 1
ATOM 651 O O . ASP A 1 79 ? -37.840 30.061 24.460 1.00 53.34 79 ASP A O 1
ATOM 655 N N . GLY A 1 80 ? -35.735 29.693 23.791 1.00 48.50 80 GLY A N 1
ATOM 656 C CA . GLY A 1 80 ? -35.108 29.978 25.088 1.00 48.50 80 GLY A CA 1
ATOM 657 C C . GLY A 1 80 ? -35.333 28.919 26.172 1.00 48.50 80 GLY A C 1
ATOM 658 O O . GLY A 1 80 ? -35.172 29.215 27.359 1.00 48.50 80 GLY A O 1
ATOM 659 N N . ILE A 1 81 ? -35.691 27.685 25.802 1.00 43.28 81 ILE A N 1
ATOM 660 C CA . ILE A 1 81 ? -35.849 26.574 26.749 1.00 43.28 81 ILE A CA 1
ATOM 661 C C . ILE A 1 81 ? -34.609 25.658 26.714 1.00 43.28 81 ILE A C 1
ATOM 663 O O . ILE A 1 81 ? -34.556 24.694 25.962 1.00 43.28 81 ILE A O 1
ATOM 667 N N . LYS A 1 82 ? -33.689 25.977 27.642 1.00 50.75 82 LYS A N 1
ATOM 668 C CA . LYS A 1 82 ? -32.578 25.220 28.274 1.00 50.75 82 LYS A CA 1
ATOM 669 C C . LYS A 1 82 ? -31.333 24.814 27.465 1.00 50.75 82 LYS A C 1
ATOM 671 O O . LYS A 1 82 ? -31.346 23.892 26.664 1.00 50.75 82 LYS A O 1
ATOM 676 N N . GLU A 1 83 ? -30.222 25.422 27.886 1.00 49.84 83 GLU A N 1
ATOM 677 C CA . GLU A 1 83 ? -28.821 25.101 27.588 1.00 49.84 83 GLU A CA 1
ATOM 678 C C . GLU A 1 83 ? -28.225 24.213 28.710 1.00 49.84 83 GLU A C 1
ATOM 680 O O . GLU A 1 83 ? -28.434 24.471 29.906 1.00 49.84 83 GLU A O 1
ATOM 685 N N . VAL A 1 84 ? -27.512 23.150 28.319 1.00 52.16 84 VAL A N 1
ATOM 686 C CA . VAL A 1 84 ? -26.784 22.217 29.201 1.00 52.16 84 VAL A CA 1
ATOM 687 C C . VAL A 1 84 ? -25.396 22.792 29.480 1.00 52.16 84 VAL A C 1
ATOM 689 O O . VAL A 1 84 ? -24.692 23.167 28.548 1.00 52.16 84 VAL A O 1
ATOM 692 N N . ASP A 1 85 ? -24.985 22.862 30.747 1.00 50.16 85 ASP A N 1
ATOM 693 C CA . ASP A 1 85 ? -23.623 23.270 31.096 1.00 50.16 85 ASP A CA 1
ATOM 694 C C . ASP A 1 85 ? -22.654 22.095 30.870 1.00 50.16 85 ASP A C 1
ATOM 696 O O . ASP A 1 85 ? -22.615 21.142 31.649 1.00 50.16 85 ASP A O 1
ATOM 700 N N . TYR A 1 86 ? -21.901 22.148 29.772 1.00 48.31 86 TYR A N 1
ATOM 701 C CA . TYR A 1 86 ? -21.044 21.068 29.255 1.00 48.31 86 TYR A CA 1
ATOM 702 C C . TYR A 1 86 ? -19.879 20.685 30.182 1.00 48.31 86 TYR A C 1
ATOM 704 O O . TYR A 1 86 ? -19.315 19.606 30.027 1.00 48.31 86 TYR A O 1
ATOM 712 N N . GLU A 1 87 ? -19.536 21.519 31.166 1.00 44.38 87 GLU A N 1
ATOM 713 C CA . GLU A 1 87 ? -18.495 21.190 32.151 1.00 44.38 87 GLU A CA 1
ATOM 714 C C . GLU A 1 87 ? -19.035 20.417 33.361 1.00 44.38 87 GLU A C 1
ATOM 716 O O . GLU A 1 87 ? -18.283 19.727 34.047 1.00 44.38 87 GLU A O 1
ATOM 721 N N . THR A 1 88 ? -20.338 20.520 33.641 1.00 54.09 88 THR A N 1
ATOM 722 C CA . THR A 1 88 ? -20.950 19.925 34.845 1.00 54.09 88 THR A CA 1
ATOM 723 C C . THR A 1 88 ? -22.081 18.946 34.547 1.00 54.09 88 THR A C 1
ATOM 725 O O . THR A 1 88 ? -22.521 18.243 35.453 1.00 54.09 88 THR A O 1
ATOM 728 N N . GLY A 1 89 ? -22.561 18.886 33.302 1.00 56.00 89 GLY A N 1
ATOM 729 C CA . GLY A 1 89 ? -23.688 18.047 32.897 1.00 56.00 89 GLY A CA 1
ATOM 730 C C . GLY A 1 89 ? -25.032 18.480 33.495 1.00 56.00 89 GLY A C 1
ATOM 731 O O . GLY A 1 89 ? -25.993 17.721 33.442 1.00 56.00 89 GLY A O 1
ATOM 732 N N . HIS A 1 90 ? -25.131 19.677 34.086 1.00 49.47 90 HIS A N 1
ATOM 733 C CA . HIS A 1 90 ? -26.350 20.151 34.745 1.00 49.47 90 HIS A CA 1
ATOM 734 C C . HIS A 1 90 ? -27.076 21.237 33.936 1.00 49.47 90 HIS A C 1
ATOM 736 O O . HIS A 1 90 ? -26.472 22.118 33.326 1.00 49.47 90 HIS A O 1
ATOM 742 N N . LEU A 1 91 ? -28.412 21.196 33.966 1.00 56.22 91 LEU A N 1
ATOM 743 C CA . LEU A 1 91 ? -29.275 22.185 33.315 1.00 56.22 91 LEU A CA 1
ATOM 744 C C . LEU A 1 91 ? -29.179 23.546 34.021 1.00 56.22 91 LEU A C 1
ATOM 746 O O . LEU A 1 91 ? -29.433 23.636 35.228 1.00 56.22 91 LEU A O 1
ATOM 750 N N . LYS A 1 92 ? -28.934 24.633 33.276 1.00 51.66 92 LYS A N 1
ATOM 751 C CA . LYS A 1 92 ? -29.085 25.986 33.833 1.00 51.66 92 LYS A CA 1
ATOM 752 C C . LYS A 1 92 ? -30.572 26.288 34.083 1.00 51.66 92 LYS A C 1
ATOM 754 O O . LYS A 1 92 ? -31.413 26.179 33.193 1.00 51.66 92 LYS A O 1
ATOM 759 N N . ASN A 1 93 ? -30.873 26.675 35.327 1.00 52.31 93 ASN A N 1
ATOM 760 C CA . ASN A 1 93 ? -32.187 27.040 35.880 1.00 52.31 93 ASN A CA 1
ATOM 761 C C . ASN A 1 93 ? -33.190 25.869 36.067 1.00 52.31 93 ASN A C 1
ATOM 763 O O . ASN A 1 93 ? -33.949 25.481 35.174 1.00 52.31 93 ASN A O 1
ATOM 767 N N . THR A 1 94 ? -33.215 25.305 37.279 1.00 55.25 94 THR A N 1
ATOM 768 C CA . THR A 1 94 ? -34.152 24.247 37.716 1.00 55.25 94 THR A CA 1
ATOM 769 C C . THR A 1 94 ? -35.174 24.724 38.751 1.00 55.25 94 THR A C 1
ATOM 771 O O . THR A 1 94 ? -35.938 23.919 39.283 1.00 55.25 94 THR A O 1
ATOM 774 N N . THR A 1 95 ? -35.263 26.024 39.026 1.00 49.38 95 THR A N 1
ATOM 775 C CA . THR A 1 95 ? -36.270 26.555 39.950 1.00 49.38 95 THR A CA 1
ATOM 776 C C . THR A 1 95 ? -37.612 26.732 39.243 1.00 49.38 95 THR A C 1
ATOM 778 O O . THR A 1 95 ? -37.886 27.790 38.684 1.00 49.38 95 THR A O 1
ATOM 781 N N . GLY A 1 96 ? -38.451 25.687 39.275 1.00 54.25 96 GLY A N 1
ATOM 782 C CA . GLY A 1 96 ? -39.889 25.823 38.999 1.00 54.25 96 GLY A CA 1
ATOM 783 C C . GLY A 1 96 ? -40.629 24.668 38.311 1.00 54.25 96 GLY A C 1
ATOM 784 O O . GLY A 1 96 ? -41.788 24.869 37.961 1.00 54.25 96 GLY A O 1
ATOM 785 N N . LEU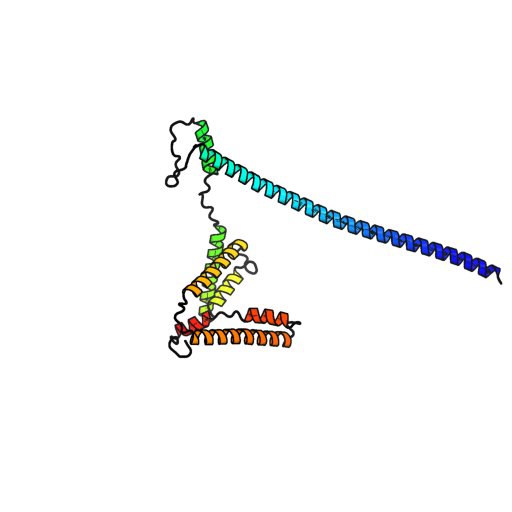 A 1 97 ? -40.037 23.487 38.086 1.00 53.88 97 LEU A N 1
ATOM 786 C CA . LEU A 1 97 ? -40.729 22.403 37.362 1.00 53.88 97 LEU A CA 1
ATOM 787 C C . LEU A 1 97 ? -41.381 21.354 38.278 1.00 53.88 97 LEU A C 1
ATOM 789 O O . LEU A 1 97 ? -40.788 20.888 39.248 1.00 53.88 97 LEU A O 1
ATOM 793 N N . ASN A 1 98 ? -42.608 20.965 37.917 1.00 59.78 98 ASN A N 1
ATOM 794 C CA . ASN A 1 98 ? -43.433 19.968 38.600 1.00 59.78 98 ASN A CA 1
ATOM 795 C C . ASN A 1 98 ? -42.871 18.538 38.411 1.00 59.78 98 ASN A C 1
ATOM 797 O O . ASN A 1 98 ? -42.299 18.220 37.365 1.00 59.78 98 ASN A O 1
ATOM 801 N N . ALA A 1 99 ? -43.062 17.662 39.405 1.00 57.41 99 ALA A N 1
ATOM 802 C CA . ALA A 1 99 ? -42.393 16.357 39.535 1.00 57.41 99 ALA A CA 1
ATOM 803 C C . ALA A 1 99 ? -42.606 15.395 38.343 1.00 57.41 99 ALA A C 1
ATOM 805 O O . ALA A 1 99 ? -41.771 14.533 38.070 1.00 57.41 99 ALA A O 1
ATOM 806 N N . GLU A 1 100 ? -43.696 15.560 37.593 1.00 56.62 100 GLU A N 1
ATOM 807 C CA . GLU A 1 100 ? -43.998 14.773 36.389 1.00 56.62 100 GLU A CA 1
ATOM 808 C C . GLU A 1 100 ? -43.167 15.176 35.163 1.00 56.62 100 GLU A C 1
ATOM 810 O O . GLU A 1 100 ? -42.824 14.330 34.335 1.00 56.62 100 GLU A O 1
ATOM 815 N N . GLN A 1 101 ? -42.821 16.461 35.043 1.00 53.12 101 GLN A N 1
ATOM 816 C CA . GLN A 1 101 ? -41.991 16.962 33.946 1.00 53.12 101 GLN A CA 1
ATOM 817 C C . GLN A 1 101 ? -40.523 16.594 34.163 1.00 53.12 101 GLN A C 1
ATOM 819 O O . GLN A 1 101 ? -39.833 16.295 33.197 1.00 53.12 101 GLN A O 1
ATOM 824 N N . LEU A 1 102 ? -40.079 16.511 35.422 1.00 54.34 102 LEU A N 1
ATOM 825 C CA . LEU A 1 102 ? -38.731 16.066 35.784 1.00 54.34 102 LEU A CA 1
ATOM 826 C C . LEU A 1 102 ? -38.477 14.611 35.358 1.00 54.34 102 LEU A C 1
ATOM 828 O O . LEU A 1 102 ? -37.451 14.311 34.765 1.00 54.34 102 LEU A O 1
ATOM 832 N N . LYS A 1 103 ? -39.466 13.730 35.551 1.00 56.81 103 LYS A N 1
ATOM 833 C CA . LYS A 1 103 ? -39.374 12.311 35.169 1.00 56.81 103 LYS A CA 1
ATOM 834 C C . LYS A 1 103 ? -39.364 12.092 33.652 1.00 56.81 103 LYS A C 1
ATOM 836 O O . LYS A 1 103 ? -38.752 11.148 33.160 1.00 56.81 103 LYS A O 1
ATOM 841 N N . LYS A 1 104 ? -40.062 12.959 32.905 1.00 55.22 104 LYS A N 1
ATOM 842 C CA . LYS A 1 104 ? -40.043 12.963 31.434 1.00 55.22 104 LYS A CA 1
ATOM 843 C C . LYS A 1 104 ? -38.770 13.602 30.878 1.00 55.22 104 LYS A C 1
ATOM 845 O O . LYS A 1 104 ? -38.313 13.149 29.838 1.00 55.22 104 LYS A O 1
ATOM 850 N N . LEU A 1 105 ? -38.185 14.584 31.568 1.00 53.62 105 LEU A N 1
ATOM 851 C CA . LEU A 1 105 ? -36.883 15.148 31.207 1.00 53.62 105 LEU A CA 1
ATOM 852 C C . LEU A 1 105 ? -35.733 14.180 31.506 1.00 53.62 105 LEU A C 1
ATOM 854 O O . LEU A 1 105 ? -34.919 13.997 30.621 1.00 53.62 105 LEU A O 1
ATOM 858 N N . GLU A 1 106 ? -35.704 13.483 32.648 1.00 56.38 106 GLU A N 1
ATOM 859 C CA . GLU A 1 106 ? -34.679 12.453 32.933 1.00 56.38 106 GLU A CA 1
ATOM 860 C C . GLU A 1 106 ? -34.678 11.331 31.880 1.00 56.38 106 GLU A C 1
ATOM 862 O O . GLU A 1 106 ? -33.629 10.832 31.473 1.00 56.38 106 GLU A O 1
ATOM 867 N N . ALA A 1 107 ? -35.864 10.933 31.409 1.00 58.16 107 ALA A N 1
ATOM 868 C CA . ALA A 1 107 ? -36.005 9.922 30.363 1.00 58.16 107 ALA A CA 1
ATOM 869 C C . ALA A 1 107 ? -35.531 10.411 28.982 1.00 58.16 107 ALA A C 1
ATOM 871 O O . ALA A 1 107 ? -35.136 9.587 28.158 1.00 58.16 107 ALA A O 1
ATOM 872 N N . VAL A 1 108 ? -35.579 11.723 28.730 1.00 56.50 108 VAL A N 1
ATOM 873 C CA . VAL A 1 108 ? -35.083 12.348 27.496 1.00 56.50 108 VAL A CA 1
ATOM 874 C C . VAL A 1 108 ? -33.588 12.648 27.611 1.00 56.50 108 VAL A C 1
ATOM 876 O O . VAL A 1 108 ? -32.864 12.322 26.687 1.00 56.50 108 VAL A O 1
ATOM 879 N N . GLU A 1 109 ? -33.096 13.125 28.754 1.00 54.09 109 GLU A N 1
ATOM 880 C CA . GLU A 1 109 ? -31.676 13.362 29.065 1.00 54.09 109 GLU A CA 1
ATOM 881 C C . GLU A 1 109 ? -30.846 12.082 28.918 1.00 54.09 109 GLU A C 1
ATOM 883 O O . GLU A 1 109 ? -29.836 12.066 28.226 1.00 54.09 109 GLU A O 1
ATOM 888 N N . LYS A 1 110 ? -31.340 10.953 29.442 1.00 52.78 110 LYS A N 1
ATOM 889 C CA . LYS A 1 110 ? -30.676 9.651 29.275 1.00 52.78 110 LYS A CA 1
ATOM 890 C C . LYS A 1 110 ? -30.666 9.148 27.822 1.00 52.78 110 LYS A C 1
ATOM 892 O O . LYS A 1 110 ? -29.893 8.252 27.489 1.00 52.78 110 LYS A O 1
ATOM 897 N N . LYS A 1 111 ? -31.563 9.661 26.975 1.00 53.12 111 LYS A N 1
ATOM 898 C CA . LYS A 1 111 ? -31.716 9.257 25.569 1.00 53.12 111 LYS A CA 1
ATOM 899 C C . LYS A 1 111 ? -31.045 10.237 24.595 1.00 53.12 111 LYS A C 1
ATOM 901 O O . LYS A 1 111 ? -30.772 9.849 23.468 1.00 53.12 111 LYS A O 1
ATOM 906 N N . ALA A 1 112 ? -30.802 11.469 25.033 1.00 50.50 112 ALA A N 1
ATOM 907 C CA . ALA A 1 112 ? -30.357 12.610 24.242 1.00 50.50 112 ALA A CA 1
ATOM 908 C C . ALA A 1 112 ? -29.012 13.159 24.736 1.00 50.50 112 ALA A C 1
ATOM 910 O O . ALA A 1 112 ? -28.792 14.362 24.673 1.00 50.50 112 ALA A O 1
ATOM 911 N N . ASP A 1 113 ? -28.123 12.303 25.242 1.00 52.50 113 ASP A N 1
ATOM 912 C CA . ASP A 1 113 ? -26.719 12.659 25.438 1.00 52.50 113 ASP A CA 1
ATOM 913 C C . ASP A 1 113 ? -25.929 12.254 24.172 1.00 52.50 113 ASP A C 1
ATOM 915 O O . ASP A 1 113 ? -25.398 11.141 24.097 1.00 52.50 113 ASP A O 1
ATOM 919 N N . PRO A 1 114 ? -25.887 13.096 23.115 1.00 54.75 114 PRO A N 1
ATOM 920 C CA . PRO A 1 114 ? -25.104 12.825 21.912 1.00 54.75 114 PRO A CA 1
ATOM 921 C C . PRO A 1 114 ? -23.591 12.908 22.176 1.00 54.75 114 PRO A C 1
ATOM 923 O O . PRO A 1 114 ? -22.807 12.578 21.289 1.00 54.75 114 PRO A O 1
ATOM 926 N N . ALA A 1 115 ? -23.169 13.343 23.374 1.00 57.50 115 ALA A N 1
ATOM 927 C CA . ALA A 1 115 ? -21.771 13.394 23.788 1.00 57.50 115 ALA A CA 1
ATOM 928 C C . ALA A 1 115 ? -21.291 12.085 24.443 1.00 57.50 115 ALA A C 1
ATOM 930 O O . ALA A 1 115 ? -20.119 11.983 24.817 1.00 57.50 115 ALA A O 1
ATOM 931 N N . VAL A 1 116 ? -22.146 11.055 24.537 1.00 53.78 116 VAL A N 1
ATOM 932 C CA . VAL A 1 116 ? -21.693 9.704 24.884 1.00 53.78 116 VAL A CA 1
ATOM 933 C C . VAL A 1 116 ? -20.796 9.207 23.759 1.00 53.78 116 VAL A C 1
ATOM 935 O O . VAL A 1 116 ? -21.244 8.882 22.657 1.00 53.78 116 VAL A O 1
ATOM 938 N N . LEU A 1 117 ? -19.497 9.162 24.046 1.00 60.16 117 LEU A N 1
ATOM 939 C CA . LEU A 1 117 ? -18.487 8.691 23.117 1.00 60.16 117 LEU A CA 1
ATOM 940 C C . LEU A 1 117 ? -18.729 7.198 22.862 1.00 60.16 117 LEU A C 1
ATOM 942 O O . LEU A 1 117 ? -18.454 6.347 23.709 1.00 60.16 117 LEU A O 1
ATOM 946 N N . HIS A 1 118 ? -19.310 6.889 21.705 1.00 61.34 118 HIS A N 1
ATOM 947 C CA . HIS A 1 118 ? -19.531 5.520 21.260 1.00 61.34 118 HIS A CA 1
ATOM 948 C C . HIS A 1 118 ? -18.180 4.947 20.829 1.00 61.34 118 HIS A C 1
ATOM 950 O O . HIS A 1 118 ? -17.775 5.055 19.675 1.00 61.34 118 HIS A O 1
ATOM 956 N N . TYR A 1 119 ? -17.438 4.398 21.790 1.00 71.38 119 TYR A N 1
ATOM 957 C CA . TYR A 1 119 ? -16.199 3.690 21.505 1.00 71.38 119 TYR A CA 1
ATOM 958 C C . TYR A 1 119 ? -16.523 2.393 20.777 1.00 71.38 119 TYR A C 1
ATOM 960 O O . TYR A 1 119 ? -17.123 1.484 21.358 1.00 71.38 119 TYR A O 1
ATOM 968 N N . ASP A 1 120 ? -16.064 2.281 19.536 1.00 80.69 120 ASP A N 1
ATOM 969 C CA . ASP A 1 120 ? -16.071 1.004 18.844 1.00 80.69 120 ASP A CA 1
ATOM 970 C C . ASP A 1 120 ? -14.911 0.141 19.368 1.00 80.69 120 ASP A C 1
ATOM 972 O O . ASP A 1 120 ? -13.779 0.142 18.873 1.00 80.69 120 ASP A O 1
ATOM 976 N N . MET A 1 121 ? -15.175 -0.537 20.488 1.00 84.19 121 MET A N 1
ATOM 977 C CA . MET A 1 121 ? -14.199 -1.399 21.159 1.00 84.19 121 MET A CA 1
ATOM 978 C C . MET A 1 121 ? -13.762 -2.559 20.259 1.00 84.19 121 MET A C 1
ATOM 980 O O . MET A 1 121 ? -12.656 -3.078 20.424 1.00 84.19 121 MET A O 1
ATOM 984 N N . GLU A 1 122 ? -14.603 -2.950 19.298 1.00 85.94 122 GLU A N 1
ATOM 985 C CA . GLU A 1 122 ? -14.280 -3.983 18.324 1.00 85.94 122 GLU A CA 1
ATOM 986 C C . GLU A 1 122 ? -13.221 -3.490 17.333 1.00 85.94 122 GLU A C 1
ATOM 988 O O . GLU A 1 122 ? -12.209 -4.171 17.138 1.00 85.94 122 GLU A O 1
ATOM 993 N N . LEU A 1 123 ? -13.384 -2.282 16.785 1.00 87.25 123 LEU A N 1
ATOM 994 C CA . LEU A 1 123 ? -12.375 -1.650 15.932 1.00 87.25 123 LEU A CA 1
ATOM 995 C C . LEU A 1 123 ? -11.029 -1.523 16.651 1.00 87.25 123 LEU A C 1
ATOM 997 O O . LEU A 1 123 ? -9.990 -1.926 16.118 1.00 87.25 123 LEU A O 1
ATOM 1001 N N . LEU A 1 124 ? -11.039 -0.979 17.871 1.00 88.88 124 LEU A N 1
ATOM 1002 C CA . LEU A 1 124 ? -9.811 -0.730 18.624 1.00 88.88 124 LEU A CA 1
ATOM 1003 C C . LEU A 1 124 ? -9.060 -2.035 18.916 1.00 88.88 124 LEU A C 1
ATOM 1005 O O . LEU A 1 124 ? -7.840 -2.099 18.749 1.00 88.88 124 LEU A O 1
ATOM 1009 N N . ALA A 1 125 ? -9.785 -3.089 19.302 1.00 89.88 125 ALA A N 1
ATOM 1010 C CA . ALA A 1 125 ? -9.207 -4.408 19.521 1.00 89.88 125 ALA A CA 1
ATOM 1011 C C . ALA A 1 125 ? -8.601 -4.986 18.232 1.00 89.88 125 ALA A C 1
ATOM 1013 O O . ALA A 1 125 ? -7.487 -5.510 18.262 1.00 89.88 125 ALA A O 1
ATOM 1014 N N . GLN A 1 126 ? -9.285 -4.860 17.092 1.00 89.94 126 GLN A N 1
ATOM 1015 C CA . GLN A 1 126 ? -8.785 -5.360 15.808 1.00 89.94 126 GLN A CA 1
ATOM 1016 C C . GLN A 1 126 ? -7.528 -4.617 15.344 1.00 89.94 126 GLN A C 1
ATOM 1018 O O . GLN A 1 126 ? -6.568 -5.259 14.915 1.00 89.94 126 GLN A O 1
ATOM 1023 N N . VAL A 1 127 ? -7.484 -3.290 15.490 1.00 90.19 127 VAL A N 1
ATOM 1024 C CA . VAL A 1 127 ? -6.285 -2.492 15.189 1.00 90.19 127 VAL A CA 1
ATOM 1025 C C . VAL A 1 127 ? -5.133 -2.873 16.121 1.00 90.19 127 VAL A C 1
ATOM 1027 O O . VAL A 1 127 ? -4.010 -3.060 15.655 1.00 90.19 127 VAL A O 1
ATOM 1030 N N . ALA A 1 128 ? -5.392 -3.054 17.419 1.00 92.00 128 ALA A N 1
ATOM 1031 C CA . ALA A 1 128 ? -4.372 -3.474 18.379 1.00 92.00 128 ALA A CA 1
ATOM 1032 C C . ALA A 1 128 ? -3.800 -4.863 18.049 1.00 92.00 128 ALA A C 1
ATOM 1034 O O . ALA A 1 128 ? -2.584 -5.052 18.081 1.00 92.00 128 ALA A O 1
ATOM 1035 N N . VAL A 1 129 ? -4.654 -5.823 17.680 1.00 91.81 129 VAL A N 1
ATOM 1036 C CA . VAL A 1 129 ? -4.225 -7.158 17.236 1.00 91.81 129 VAL A CA 1
ATOM 1037 C C . VAL A 1 129 ? -3.418 -7.067 15.942 1.00 91.81 129 VAL A C 1
ATOM 1039 O O . VAL A 1 129 ? -2.357 -7.682 15.851 1.00 91.81 129 VAL A O 1
ATOM 1042 N N . LEU A 1 130 ? -3.870 -6.276 14.964 1.00 91.88 130 LEU A N 1
ATOM 1043 C CA . LEU A 1 130 ? -3.162 -6.086 13.699 1.00 91.88 130 LEU A CA 1
ATOM 1044 C C . LEU A 1 130 ? -1.763 -5.502 13.930 1.00 91.88 130 LEU A C 1
ATOM 1046 O O . LEU A 1 130 ? -0.784 -6.044 13.422 1.00 91.88 130 LEU A O 1
ATOM 1050 N N . LEU A 1 131 ? -1.653 -4.44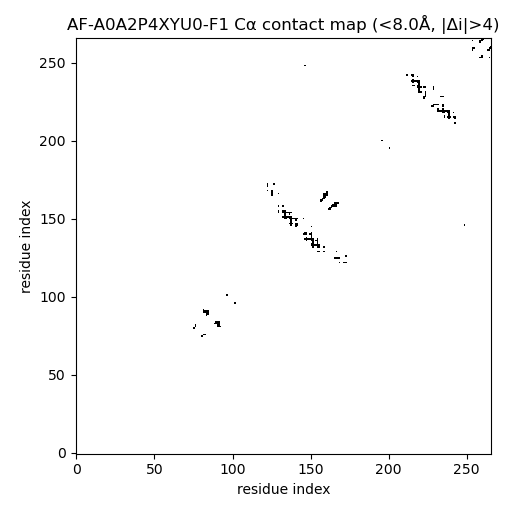7 14.743 1.00 92.69 131 LEU A N 1
ATOM 1051 C CA . LEU A 1 131 ? -0.370 -3.845 15.112 1.00 92.69 131 LEU A CA 1
ATOM 1052 C C . LEU A 1 131 ? 0.515 -4.822 15.892 1.00 92.69 131 LEU A C 1
ATOM 1054 O O . LEU A 1 131 ? 1.705 -4.924 15.601 1.00 92.69 131 LEU A O 1
ATOM 1058 N N . GLY A 1 132 ? -0.053 -5.568 16.841 1.00 94.94 132 GLY A N 1
ATOM 1059 C CA . GLY A 1 132 ? 0.677 -6.541 17.651 1.00 94.94 132 GLY A CA 1
ATOM 1060 C C . GLY A 1 132 ? 1.260 -7.682 16.818 1.00 94.94 132 GLY A C 1
ATOM 1061 O O . GLY A 1 132 ? 2.454 -7.967 16.907 1.00 94.94 132 GLY A O 1
ATOM 1062 N N . VAL A 1 133 ? 0.450 -8.310 15.963 1.00 94.62 133 VAL A N 1
ATOM 1063 C CA . VAL A 1 133 ? 0.915 -9.414 15.110 1.00 94.62 133 VAL A CA 1
ATOM 1064 C C . VAL A 1 133 ? 1.871 -8.918 14.032 1.00 94.62 133 VAL A C 1
ATOM 1066 O O . VAL A 1 133 ? 2.870 -9.581 13.756 1.00 94.62 133 VAL A O 1
ATOM 1069 N N . SER A 1 134 ? 1.621 -7.735 13.470 1.00 94.19 134 SER A N 1
ATOM 1070 C CA . SER A 1 134 ? 2.550 -7.102 12.538 1.00 94.19 134 SER A CA 1
ATOM 1071 C C . SER A 1 134 ? 3.905 -6.860 13.216 1.00 94.19 134 SER A C 1
ATOM 1073 O O . SER A 1 134 ? 4.922 -7.347 12.729 1.00 94.19 134 SER A O 1
ATOM 1075 N N . ALA A 1 135 ? 3.940 -6.256 14.409 1.00 94.56 135 ALA A N 1
ATOM 1076 C CA . ALA A 1 135 ? 5.175 -6.036 15.167 1.00 94.56 135 ALA A CA 1
ATOM 1077 C C . ALA A 1 135 ? 5.946 -7.338 15.447 1.00 94.56 135 ALA A C 1
ATOM 1079 O O . ALA A 1 135 ? 7.156 -7.391 15.218 1.00 94.56 135 ALA A O 1
ATOM 1080 N N . ILE A 1 136 ? 5.254 -8.403 15.870 1.00 95.62 136 ILE A N 1
ATOM 1081 C CA . ILE A 1 136 ? 5.859 -9.730 16.064 1.00 95.62 136 ILE A CA 1
ATOM 1082 C C . ILE A 1 136 ? 6.437 -10.257 14.742 1.00 95.62 136 ILE A C 1
ATOM 1084 O O . ILE A 1 136 ? 7.583 -10.704 14.712 1.00 95.62 136 ILE A O 1
ATOM 1088 N N . GLY A 1 137 ? 5.688 -10.154 13.640 1.00 94.31 137 GLY A N 1
ATOM 1089 C CA . GLY A 1 137 ? 6.145 -10.543 12.305 1.00 94.31 137 GLY A CA 1
ATOM 1090 C C . GLY A 1 137 ? 7.398 -9.786 11.860 1.00 94.31 137 GLY A C 1
ATOM 1091 O O . GLY A 1 137 ? 8.322 -10.388 11.316 1.00 94.31 137 GLY A O 1
ATOM 1092 N N . GLY A 1 138 ? 7.480 -8.487 12.152 1.00 93.25 138 GLY A N 1
ATOM 1093 C CA . GLY A 1 138 ? 8.669 -7.675 11.894 1.00 93.25 138 GLY A CA 1
ATOM 1094 C C . GLY A 1 138 ? 9.880 -8.095 12.724 1.00 93.25 138 GLY A C 1
ATOM 1095 O O . GLY A 1 138 ? 10.970 -8.211 12.176 1.00 93.25 138 GLY A O 1
ATOM 1096 N N . ILE A 1 139 ? 9.702 -8.385 14.018 1.00 94.19 139 ILE A N 1
ATOM 1097 C CA . ILE A 1 139 ? 10.787 -8.880 14.886 1.00 94.19 139 ILE A CA 1
ATOM 1098 C C . ILE A 1 139 ? 11.332 -10.210 14.355 1.00 94.19 139 ILE A C 1
ATOM 1100 O O . ILE A 1 139 ? 12.547 -10.392 14.261 1.00 94.19 139 ILE A O 1
ATOM 1104 N N . ILE A 1 140 ? 10.437 -11.122 13.968 1.00 94.75 140 ILE A N 1
ATOM 1105 C CA . ILE A 1 140 ? 10.814 -12.406 13.373 1.00 94.75 140 ILE A CA 1
ATOM 1106 C C . ILE A 1 140 ? 11.559 -12.180 12.050 1.00 94.75 140 ILE A C 1
ATOM 1108 O O . ILE A 1 140 ? 12.604 -12.786 11.836 1.00 94.75 140 ILE A O 1
ATOM 1112 N N . ALA A 1 141 ? 11.083 -11.283 11.182 1.00 91.94 141 ALA A N 1
ATOM 1113 C CA . ALA A 1 141 ? 11.755 -10.975 9.918 1.00 91.94 141 ALA A CA 1
ATOM 1114 C C . ALA A 1 141 ? 13.175 -10.430 10.129 1.00 91.94 141 ALA A C 1
ATOM 1116 O O . ALA A 1 141 ? 14.112 -10.916 9.493 1.00 91.94 141 ALA A O 1
ATOM 1117 N N . THR A 1 142 ? 13.355 -9.511 11.082 1.00 88.56 142 THR A N 1
ATOM 1118 C CA . THR A 1 142 ? 14.677 -8.988 11.451 1.00 88.56 142 THR A CA 1
ATOM 1119 C C . THR A 1 142 ? 15.602 -10.098 11.950 1.00 88.56 142 THR A C 1
ATOM 1121 O O . THR A 1 142 ? 16.778 -10.116 11.596 1.00 88.56 142 THR A O 1
ATOM 1124 N N . TYR A 1 143 ? 15.083 -11.068 12.712 1.00 91.62 143 TYR A N 1
ATOM 1125 C CA . TYR A 1 143 ? 15.868 -12.221 13.169 1.00 91.62 143 TYR A CA 1
ATOM 1126 C C . TYR A 1 143 ? 16.406 -13.069 12.002 1.00 91.62 143 TYR A C 1
ATOM 1128 O O . TYR A 1 143 ? 17.527 -13.570 12.059 1.00 91.62 143 TYR A O 1
ATOM 1136 N N . PHE A 1 144 ? 15.646 -13.178 10.909 1.00 91.19 144 PHE A N 1
ATOM 1137 C CA . PHE A 1 144 ? 16.065 -13.864 9.683 1.00 91.19 144 PHE A CA 1
ATOM 1138 C C . PHE A 1 144 ? 16.893 -12.992 8.719 1.00 91.19 144 PHE A C 1
ATOM 1140 O O . PHE A 1 144 ? 17.184 -13.438 7.612 1.00 91.19 144 PHE A O 1
ATOM 1147 N N . ASN A 1 145 ? 17.305 -11.778 9.115 1.00 86.19 145 ASN A N 1
ATOM 1148 C CA . ASN A 1 145 ? 17.958 -10.784 8.244 1.00 86.19 145 ASN A CA 1
ATOM 1149 C C . ASN A 1 145 ? 17.115 -10.395 7.011 1.00 86.19 145 ASN A C 1
ATOM 1151 O O . ASN A 1 145 ? 17.649 -10.003 5.973 1.00 86.19 145 ASN A O 1
ATOM 1155 N N . ILE A 1 146 ? 15.789 -10.501 7.115 1.00 87.19 146 ILE A N 1
ATOM 1156 C CA . ILE A 1 146 ? 14.846 -10.038 6.095 1.00 87.19 146 ILE A CA 1
ATOM 1157 C C . ILE A 1 146 ? 14.388 -8.626 6.487 1.00 87.19 146 ILE A C 1
ATOM 1159 O O . ILE A 1 146 ? 14.198 -8.355 7.676 1.00 87.19 146 ILE A O 1
ATOM 1163 N N . PRO A 1 147 ? 14.173 -7.709 5.527 1.00 84.56 147 PRO A N 1
ATOM 1164 C CA . PRO A 1 147 ? 13.666 -6.384 5.839 1.00 84.56 147 PRO A CA 1
ATOM 1165 C C . PRO A 1 147 ? 12.358 -6.416 6.663 1.00 84.56 147 PRO A C 1
ATOM 1167 O O . PRO A 1 147 ? 11.419 -7.126 6.284 1.00 84.56 147 PRO A O 1
ATOM 1170 N N . PRO A 1 148 ? 12.234 -5.606 7.735 1.00 87.31 148 PRO A N 1
ATOM 1171 C CA . PRO A 1 148 ? 11.087 -5.662 8.651 1.00 87.31 148 PRO A CA 1
ATOM 1172 C C . PRO A 1 148 ? 9.727 -5.448 7.974 1.00 87.31 148 PRO A C 1
ATOM 1174 O O . PRO A 1 148 ? 8.728 -6.033 8.387 1.00 87.31 148 PRO A O 1
ATOM 1177 N N . HIS A 1 149 ? 9.689 -4.657 6.895 1.00 88.12 149 HIS A N 1
ATOM 1178 C CA . HIS A 1 149 ? 8.467 -4.379 6.136 1.00 88.12 149 HIS A CA 1
ATOM 1179 C C . HIS A 1 149 ? 7.824 -5.641 5.543 1.00 88.12 149 HIS A C 1
ATOM 1181 O O . HIS A 1 149 ? 6.599 -5.731 5.486 1.00 88.12 149 HIS A O 1
ATOM 1187 N N . ALA A 1 150 ? 8.627 -6.635 5.149 1.00 88.94 150 ALA A N 1
ATOM 1188 C CA . ALA A 1 150 ? 8.109 -7.916 4.680 1.00 88.94 150 ALA A CA 1
ATOM 1189 C C . ALA A 1 150 ? 7.454 -8.698 5.830 1.00 88.94 150 ALA A C 1
ATOM 1191 O O . ALA A 1 150 ? 6.401 -9.304 5.648 1.00 88.94 150 ALA A O 1
ATOM 1192 N N . GLY A 1 151 ? 8.033 -8.629 7.033 1.00 91.25 151 GLY A N 1
ATOM 1193 C CA . GLY A 1 151 ? 7.473 -9.236 8.242 1.00 91.25 151 GLY A CA 1
ATOM 1194 C C . GLY A 1 151 ? 6.133 -8.630 8.654 1.00 91.25 151 GLY A C 1
ATOM 1195 O O . GLY A 1 151 ? 5.205 -9.367 8.984 1.00 91.25 151 GLY A O 1
ATOM 1196 N N . TYR A 1 152 ? 6.006 -7.304 8.564 1.00 92.19 152 TYR A N 1
ATOM 1197 C CA . TYR A 1 152 ? 4.745 -6.595 8.805 1.00 92.19 152 TYR A CA 1
ATOM 1198 C C . TYR A 1 152 ? 3.642 -7.046 7.841 1.00 92.19 152 TYR A C 1
ATOM 1200 O O . TYR A 1 152 ? 2.522 -7.344 8.262 1.00 92.19 152 TYR A O 1
ATOM 1208 N N . LEU A 1 153 ? 3.977 -7.161 6.550 1.00 91.75 153 LEU A N 1
ATOM 1209 C CA . LEU A 1 153 ? 3.047 -7.613 5.515 1.00 91.75 153 LEU A CA 1
ATOM 1210 C C . LEU A 1 153 ? 2.588 -9.056 5.761 1.00 91.75 153 LEU A C 1
ATOM 1212 O O . LEU A 1 153 ? 1.394 -9.337 5.704 1.00 91.75 153 LEU A O 1
ATOM 1216 N N . LEU A 1 154 ? 3.521 -9.960 6.069 1.00 92.19 154 LEU A N 1
ATOM 1217 C CA . LEU A 1 154 ? 3.209 -11.361 6.355 1.00 92.19 154 LEU A CA 1
ATOM 1218 C C . LEU A 1 154 ? 2.350 -11.505 7.615 1.00 92.19 154 LEU A C 1
ATOM 1220 O O . LEU A 1 154 ? 1.360 -12.232 7.593 1.00 92.19 154 LEU A O 1
ATOM 1224 N N . GLY A 1 155 ? 2.681 -10.785 8.691 1.00 92.31 155 GLY A N 1
ATOM 1225 C CA . GLY A 1 155 ? 1.886 -10.782 9.921 1.00 92.31 155 GLY A CA 1
ATOM 1226 C C . GLY A 1 155 ? 0.453 -10.299 9.681 1.00 92.31 155 GLY A C 1
ATOM 1227 O O . GLY A 1 155 ? -0.501 -10.956 10.099 1.00 92.31 155 GLY A O 1
ATOM 1228 N N . GLY A 1 156 ? 0.292 -9.198 8.942 1.00 90.88 156 GLY A N 1
ATOM 1229 C CA . GLY A 1 156 ? -1.022 -8.685 8.550 1.00 90.88 156 GLY A CA 1
ATOM 1230 C C . GLY A 1 156 ? -1.794 -9.642 7.636 1.00 90.88 156 GLY A C 1
ATOM 1231 O O . GLY A 1 156 ? -2.979 -9.876 7.858 1.00 90.88 156 GLY A O 1
ATOM 1232 N N . ALA A 1 157 ? -1.126 -10.251 6.652 1.00 90.75 157 ALA A N 1
ATOM 1233 C CA . ALA A 1 157 ? -1.738 -11.213 5.735 1.00 90.75 157 ALA A CA 1
ATOM 1234 C C . ALA A 1 157 ? -2.236 -12.479 6.453 1.00 90.75 157 ALA A C 1
ATOM 1236 O O . ALA A 1 157 ? -3.297 -12.998 6.108 1.00 90.75 157 ALA A O 1
ATOM 1237 N N . LEU A 1 158 ? -1.511 -12.947 7.476 1.00 90.94 158 LEU A N 1
ATOM 1238 C CA . LEU A 1 158 ? -1.930 -14.074 8.313 1.00 90.94 158 LEU A CA 1
ATOM 1239 C C . LEU A 1 158 ? -3.186 -13.744 9.128 1.00 90.94 158 LEU A C 1
ATOM 1241 O O . LEU A 1 158 ? -4.107 -14.547 9.205 1.00 90.94 158 LEU A O 1
ATOM 1245 N N . VAL A 1 159 ? -3.253 -12.556 9.724 1.00 90.19 159 VAL A N 1
ATOM 1246 C CA . VAL A 1 159 ? -4.403 -12.125 10.543 1.00 90.19 159 VAL A CA 1
ATOM 1247 C C . VAL A 1 159 ? -5.615 -11.727 9.695 1.00 90.19 159 VAL A C 1
ATOM 1249 O O . VAL A 1 159 ? -6.749 -11.732 10.185 1.00 90.19 159 VAL A O 1
ATOM 1252 N N . GLY A 1 160 ? -5.378 -11.410 8.423 1.00 86.12 160 GLY A N 1
ATOM 1253 C CA . GLY A 1 160 ? -6.391 -10.995 7.469 1.00 86.12 160 GLY A CA 1
ATOM 1254 C C . GLY A 1 160 ? -7.488 -12.039 7.208 1.00 86.12 160 GLY A C 1
ATOM 1255 O O . GLY A 1 160 ? -7.355 -13.220 7.555 1.00 86.12 160 GLY A O 1
ATOM 1256 N N . PRO A 1 161 ? -8.583 -11.616 6.551 1.00 81.81 161 PRO A N 1
ATOM 1257 C CA . PRO A 1 161 ? -9.757 -12.453 6.290 1.00 81.81 161 PRO A CA 1
ATOM 1258 C C . PRO A 1 1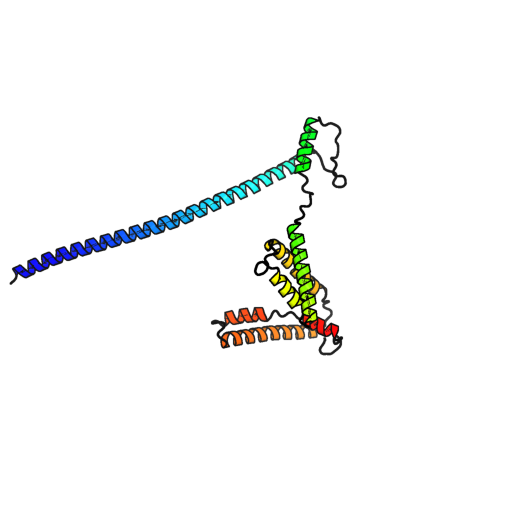61 ? -9.437 -13.711 5.478 1.00 81.81 161 PRO A C 1
ATOM 1260 O O . PRO A 1 161 ? -10.066 -14.745 5.674 1.00 81.81 161 PRO A O 1
ATOM 1263 N N . SER A 1 162 ? -8.436 -13.640 4.600 1.00 82.75 162 SER A N 1
ATOM 1264 C CA . SER A 1 162 ? -8.045 -14.750 3.730 1.00 82.75 162 SER A CA 1
ATOM 1265 C C . SER A 1 162 ? -7.310 -15.885 4.451 1.00 82.75 162 SER A C 1
ATOM 1267 O O . SER A 1 162 ? -7.143 -16.947 3.856 1.00 82.75 162 SER A O 1
ATOM 1269 N N . CYS A 1 163 ? -6.833 -15.679 5.685 1.00 85.38 163 CYS A N 1
ATOM 1270 C CA . CYS A 1 163 ? -6.038 -16.672 6.409 1.00 85.38 163 CYS A CA 1
ATOM 1271 C C . CYS A 1 163 ? -6.664 -17.041 7.765 1.00 85.38 163 CYS A C 1
ATOM 1273 O O . CYS A 1 163 ? -7.358 -18.053 7.832 1.00 85.38 163 CYS A O 1
ATOM 1275 N N . LEU A 1 164 ? -6.461 -16.257 8.833 1.00 84.56 164 LEU A N 1
ATOM 1276 C CA . LEU A 1 164 ? -7.041 -16.557 10.154 1.00 84.56 164 LEU A CA 1
ATOM 1277 C C . LEU A 1 164 ? -8.424 -15.922 10.386 1.00 84.56 164 LEU A C 1
ATOM 1279 O O . LEU A 1 164 ? -9.159 -16.392 11.253 1.00 84.56 164 LEU A O 1
ATOM 1283 N N . GLY A 1 165 ? -8.792 -14.859 9.661 1.00 81.56 165 GLY A N 1
ATOM 1284 C CA . GLY A 1 165 ? -10.120 -14.240 9.784 1.00 81.56 165 GLY A CA 1
ATOM 1285 C C . GLY A 1 165 ? -10.414 -13.583 11.137 1.00 81.56 165 GLY A C 1
ATOM 1286 O O . GLY A 1 165 ? -11.575 -13.492 11.544 1.00 81.56 165 GLY A O 1
ATOM 1287 N N . VAL A 1 166 ? -9.372 -13.141 11.847 1.00 80.31 166 VAL A N 1
ATOM 1288 C CA . VAL A 1 166 ? -9.493 -12.507 13.173 1.00 80.31 166 VAL A CA 1
ATOM 1289 C C . VAL A 1 166 ? -9.991 -11.063 13.053 1.00 80.31 166 VAL A C 1
ATOM 1291 O O . VAL A 1 166 ? -10.735 -10.598 13.912 1.00 80.31 166 VAL A O 1
ATOM 1294 N N . VAL A 1 167 ? -9.628 -10.367 11.973 1.00 80.62 167 VAL A N 1
ATOM 1295 C CA . VAL A 1 167 ? -10.092 -9.004 11.669 1.00 80.62 167 VAL A CA 1
ATOM 1296 C C . VAL A 1 167 ? -11.344 -9.080 10.796 1.00 80.62 167 VAL A C 1
ATOM 1298 O O . VAL A 1 167 ? -11.300 -9.629 9.694 1.00 80.62 167 VAL A O 1
ATOM 1301 N N . ARG A 1 168 ? -12.465 -8.543 11.293 1.00 74.69 168 ARG A N 1
ATOM 1302 C CA . ARG A 1 168 ? -13.789 -8.613 10.644 1.00 74.69 168 ARG A CA 1
ATOM 1303 C C . ARG A 1 168 ? -14.296 -7.255 10.147 1.00 74.69 168 ARG A C 1
ATOM 1305 O O . ARG A 1 168 ? -15.045 -7.220 9.176 1.00 74.69 168 ARG A O 1
ATOM 1312 N N . LEU A 1 169 ? -13.843 -6.145 10.736 1.00 77.19 169 LEU A N 1
ATOM 1313 C CA . LEU A 1 169 ? -14.195 -4.771 10.346 1.00 77.19 169 LEU A CA 1
ATOM 1314 C C . LEU A 1 169 ? -13.218 -4.233 9.284 1.00 77.19 169 LEU A C 1
ATOM 1316 O O . LEU A 1 169 ? -12.493 -3.261 9.485 1.00 77.19 169 LEU A O 1
ATOM 1320 N N . TYR A 1 170 ? -13.191 -4.867 8.111 1.00 77.56 170 TYR A N 1
ATOM 1321 C CA . TYR A 1 170 ? -12.248 -4.506 7.044 1.00 77.56 170 TYR A CA 1
ATOM 1322 C C . TYR A 1 170 ? -12.447 -3.077 6.512 1.00 77.56 170 TYR A C 1
ATOM 1324 O O . TYR A 1 170 ? -11.467 -2.398 6.224 1.00 77.56 170 TYR A O 1
ATOM 1332 N N . LYS A 1 171 ? -13.695 -2.600 6.421 1.00 82.81 171 LYS A N 1
ATOM 1333 C CA . LYS A 1 171 ? -14.025 -1.286 5.841 1.00 82.81 171 LYS A CA 1
ATOM 1334 C C . LYS A 1 171 ? -13.498 -0.115 6.677 1.00 82.81 171 LYS A C 1
ATOM 1336 O O . LYS A 1 171 ? -13.073 0.911 6.148 1.00 82.81 171 LYS A O 1
ATOM 1341 N N . GLU A 1 172 ? -13.515 -0.267 7.993 1.00 84.75 172 GLU A N 1
ATOM 1342 C CA . GLU A 1 172 ? -13.060 0.780 8.902 1.00 84.75 172 GLU A CA 1
ATOM 1343 C C . GLU A 1 172 ? -11.534 0.764 9.044 1.00 84.75 172 GLU A C 1
ATOM 1345 O O . GLU A 1 172 ? -10.885 1.806 8.941 1.00 84.75 172 GLU A O 1
ATOM 1350 N N . VAL A 1 173 ? -10.939 -0.432 9.130 1.00 86.56 173 VAL A N 1
ATOM 1351 C CA . VAL A 1 173 ? -9.478 -0.610 9.096 1.00 86.56 173 VAL A CA 1
ATOM 1352 C C . VAL A 1 173 ? -8.875 -0.096 7.780 1.00 86.56 173 VAL A C 1
ATOM 1354 O O . VAL A 1 173 ? -7.805 0.510 7.801 1.00 86.56 173 VAL A O 1
ATOM 1357 N N . GLU A 1 174 ? -9.559 -0.263 6.642 1.00 87.50 174 GLU A N 1
ATOM 1358 C CA . GLU A 1 174 ? -9.148 0.298 5.345 1.00 87.50 174 GLU A CA 1
ATOM 1359 C C . GLU A 1 174 ? -9.049 1.828 5.393 1.00 87.50 174 GLU A C 1
ATOM 1361 O O . GLU A 1 174 ? -8.054 2.406 4.951 1.00 87.50 174 GLU A O 1
ATOM 1366 N N . THR A 1 175 ? -10.039 2.484 5.999 1.00 90.94 175 THR A N 1
ATOM 1367 C CA . THR A 1 175 ? -10.057 3.945 6.144 1.00 90.94 175 THR A CA 1
ATOM 1368 C C . THR A 1 175 ? -8.885 4.421 7.007 1.00 90.94 175 THR A C 1
ATOM 1370 O O . THR A 1 175 ? -8.171 5.354 6.633 1.00 90.94 175 THR A O 1
ATOM 1373 N N . ILE A 1 176 ? -8.617 3.737 8.124 1.00 90.88 176 ILE A N 1
ATOM 1374 C CA . ILE A 1 176 ? -7.462 4.026 8.989 1.00 90.88 176 ILE A CA 1
ATOM 1375 C C . ILE A 1 176 ? -6.143 3.810 8.236 1.00 90.88 176 ILE A C 1
ATOM 1377 O O . ILE A 1 176 ? -5.232 4.629 8.347 1.00 90.88 176 ILE A O 1
ATOM 1381 N N . SER A 1 177 ? -6.034 2.743 7.440 1.00 90.88 177 SER A N 1
ATOM 1382 C CA . SER A 1 177 ? -4.854 2.466 6.612 1.00 90.88 177 SER A CA 1
ATOM 1383 C C . SER A 1 177 ? -4.613 3.568 5.581 1.00 90.88 177 SER A C 1
ATOM 1385 O O . SER A 1 177 ? -3.469 3.981 5.375 1.00 90.88 177 SER A O 1
ATOM 1387 N N . LEU A 1 178 ? -5.677 4.084 4.958 1.00 93.12 178 LEU A N 1
ATOM 1388 C CA . LEU A 1 178 ? -5.584 5.199 4.022 1.00 93.12 178 LEU A CA 1
ATOM 1389 C C . LEU A 1 178 ? -5.024 6.442 4.721 1.00 93.12 178 LEU A C 1
ATOM 1391 O O . LEU A 1 178 ? -4.017 6.985 4.265 1.00 93.12 178 LEU A O 1
ATOM 1395 N N . PHE A 1 179 ? -5.595 6.839 5.861 1.00 94.00 179 PHE A N 1
ATOM 1396 C CA . PHE A 1 179 ? -5.064 7.945 6.662 1.00 94.00 179 PHE A CA 1
ATOM 1397 C C . PHE A 1 179 ? -3.614 7.704 7.095 1.00 94.00 179 PHE A C 1
ATOM 1399 O O . PHE A 1 179 ? -2.781 8.595 6.948 1.00 94.00 179 PHE A O 1
ATOM 1406 N N . GLY A 1 180 ? -3.274 6.491 7.540 1.00 92.19 180 GLY A N 1
ATOM 1407 C CA . GLY A 1 180 ? -1.908 6.111 7.899 1.00 92.19 180 GLY A CA 1
ATOM 1408 C C . GLY A 1 180 ? -0.924 6.296 6.743 1.00 92.19 180 GLY A C 1
ATOM 1409 O O . GLY A 1 180 ? 0.143 6.878 6.931 1.00 92.19 180 GLY A O 1
ATOM 1410 N N . SER A 1 181 ? -1.297 5.875 5.531 1.00 91.19 181 SER A N 1
ATOM 1411 C CA . SER A 1 181 ? -0.480 6.070 4.327 1.00 91.19 181 SER A CA 1
ATOM 1412 C C . SER A 1 181 ? -0.316 7.550 3.957 1.00 91.19 181 SER A C 1
ATOM 1414 O O . SER A 1 181 ? 0.789 7.982 3.631 1.00 91.19 181 SER A O 1
ATOM 1416 N N . VAL A 1 182 ? -1.382 8.350 4.081 1.00 93.50 182 VAL A N 1
ATOM 1417 C CA . VAL A 1 182 ? -1.351 9.797 3.834 1.00 93.50 182 VAL A CA 1
ATOM 1418 C C . VAL A 1 182 ? -0.444 10.493 4.844 1.00 93.50 182 VAL A C 1
ATOM 1420 O O . VAL A 1 182 ? 0.391 11.302 4.449 1.00 93.50 182 VAL A O 1
ATOM 1423 N N . PHE A 1 183 ? -0.541 10.151 6.131 1.00 93.00 183 PHE A N 1
ATOM 1424 C CA . PHE A 1 183 ? 0.335 10.692 7.171 1.00 93.00 183 PHE A CA 1
ATOM 1425 C C . PHE A 1 183 ? 1.792 10.262 6.990 1.00 93.00 183 PHE A C 1
ATOM 1427 O O . PHE A 1 183 ? 2.691 11.070 7.214 1.00 93.00 183 PHE A O 1
ATOM 1434 N N . LEU A 1 184 ? 2.042 9.031 6.534 1.00 90.38 184 LEU A N 1
ATOM 1435 C CA . LEU A 1 184 ? 3.389 8.555 6.221 1.00 90.38 184 LEU A CA 1
ATOM 1436 C C . LEU A 1 184 ? 4.005 9.347 5.059 1.00 90.38 184 LEU A C 1
ATOM 1438 O O . LEU A 1 184 ? 5.130 9.830 5.174 1.00 90.38 184 LEU A O 1
ATOM 1442 N N . LEU A 1 185 ? 3.262 9.520 3.961 1.00 89.00 185 LEU A N 1
ATOM 1443 C CA . LEU A 1 185 ? 3.696 10.306 2.802 1.00 89.00 185 LEU A CA 1
ATOM 1444 C C . LEU A 1 185 ? 3.872 11.784 3.154 1.00 89.00 185 LEU A C 1
ATOM 1446 O O . LEU A 1 185 ? 4.842 12.406 2.724 1.00 89.00 185 LEU A O 1
ATOM 1450 N N . PHE A 1 186 ? 2.975 12.334 3.974 1.00 89.94 186 PHE A N 1
ATOM 1451 C CA . PHE A 1 186 ? 3.085 13.692 4.492 1.00 89.94 186 PHE A CA 1
ATOM 1452 C C . PHE A 1 186 ? 4.344 13.865 5.344 1.00 89.94 186 PHE A C 1
ATOM 1454 O O . PHE A 1 186 ? 5.101 14.803 5.119 1.00 89.94 186 PHE A O 1
ATOM 1461 N N . GLY A 1 187 ? 4.608 12.947 6.276 1.00 87.56 187 GLY A N 1
ATOM 1462 C CA . GLY A 1 187 ? 5.812 12.971 7.105 1.00 87.56 187 GLY A CA 1
ATOM 1463 C C . GLY A 1 187 ? 7.088 12.849 6.273 1.00 87.56 187 GLY A C 1
ATOM 1464 O O . GLY A 1 187 ? 8.049 13.579 6.507 1.00 87.56 187 GLY A O 1
ATOM 1465 N N . HIS A 1 188 ? 7.075 11.987 5.254 1.00 82.25 188 HIS A N 1
ATOM 1466 C CA . HIS A 1 188 ? 8.176 11.871 4.304 1.00 82.25 188 HIS A CA 1
ATOM 1467 C C . HIS A 1 188 ? 8.392 13.192 3.553 1.00 82.25 188 HIS A C 1
ATOM 1469 O O . HIS A 1 188 ? 9.511 13.686 3.514 1.00 82.25 188 HIS A O 1
ATOM 1475 N N . GLY A 1 189 ? 7.325 13.817 3.043 1.00 81.75 189 GLY A N 1
ATOM 1476 C CA . GLY A 1 189 ? 7.387 15.119 2.373 1.00 81.75 189 GLY A CA 1
ATOM 1477 C C . GLY A 1 189 ? 7.858 16.259 3.282 1.00 81.75 189 GLY A C 1
ATOM 1478 O O . GLY A 1 189 ? 8.683 17.067 2.866 1.00 81.75 189 GLY A O 1
ATOM 1479 N N . ALA A 1 190 ? 7.394 16.302 4.533 1.00 84.25 190 ALA A N 1
ATOM 1480 C CA . ALA A 1 190 ? 7.767 17.322 5.513 1.00 84.25 190 ALA A CA 1
ATOM 1481 C C . ALA A 1 190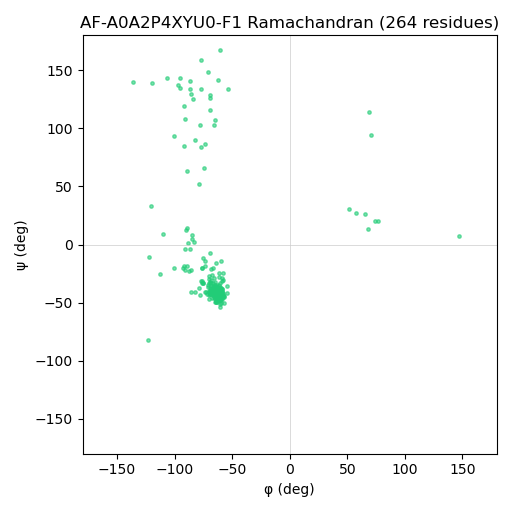 ? 9.240 17.229 5.952 1.00 84.25 190 ALA A C 1
ATOM 1483 O O . ALA A 1 190 ? 9.828 18.237 6.342 1.00 84.25 190 ALA A O 1
ATOM 1484 N N . ALA A 1 191 ? 9.846 16.039 5.879 1.00 76.62 191 ALA A N 1
ATOM 1485 C CA . ALA A 1 191 ? 11.251 15.826 6.218 1.00 76.62 191 ALA A CA 1
ATOM 1486 C C . ALA A 1 191 ? 12.231 16.372 5.159 1.00 76.62 191 ALA A C 1
ATOM 1488 O O . ALA A 1 191 ? 13.404 16.591 5.469 1.00 76.62 191 ALA A O 1
ATOM 1489 N N . TYR A 1 192 ? 11.781 16.621 3.922 1.00 69.19 192 TYR A N 1
ATOM 1490 C CA . TYR A 1 192 ? 12.634 17.150 2.856 1.00 69.19 192 TYR A CA 1
ATOM 1491 C C . TYR A 1 192 ? 12.600 18.682 2.813 1.00 69.19 192 TYR A C 1
ATOM 1493 O O . TYR A 1 192 ? 11.636 19.295 2.362 1.00 69.19 192 TYR A O 1
ATOM 1501 N N . SER A 1 193 ? 13.700 19.314 3.228 1.00 62.16 193 SER A N 1
ATOM 1502 C CA . SER A 1 193 ? 13.930 20.747 3.015 1.00 62.16 193 SER A CA 1
ATOM 1503 C C . SER A 1 193 ? 14.520 20.988 1.612 1.00 62.16 193 SER A C 1
ATOM 1505 O O . SER A 1 193 ? 15.563 20.405 1.294 1.00 62.16 193 SER A O 1
ATOM 1507 N N . PRO A 1 194 ? 13.918 21.841 0.759 1.00 62.25 194 PRO A N 1
ATOM 1508 C CA . PRO A 1 194 ? 14.359 22.087 -0.619 1.00 62.25 194 PRO A CA 1
ATOM 1509 C C . PRO A 1 194 ? 15.572 23.034 -0.688 1.00 62.25 194 PRO A C 1
ATOM 1511 O O . PRO A 1 194 ? 15.567 24.031 -1.399 1.00 62.25 194 PRO A O 1
ATOM 1514 N N . GLN A 1 195 ? 16.635 22.743 0.060 1.00 63.62 195 GLN A N 1
ATOM 1515 C CA . GLN A 1 195 ? 17.858 23.562 0.095 1.00 63.62 195 GLN A CA 1
ATOM 1516 C C . GLN A 1 195 ? 18.900 23.138 -0.954 1.00 63.62 195 GLN A C 1
ATOM 1518 O O . GLN A 1 195 ? 20.058 23.548 -0.884 1.00 63.62 195 GLN A O 1
ATOM 1523 N N . GLN A 1 196 ? 18.522 22.300 -1.924 1.00 66.25 196 GLN A N 1
ATOM 1524 C CA . GLN A 1 196 ? 19.450 21.824 -2.948 1.00 66.25 196 GLN A CA 1
ATOM 1525 C C . GLN A 1 196 ? 19.538 22.800 -4.134 1.00 66.25 196 GLN A C 1
ATOM 1527 O O . GLN A 1 196 ? 18.512 23.328 -4.563 1.00 66.25 196 GLN A O 1
ATOM 1532 N N . PRO A 1 197 ? 20.739 23.023 -4.701 1.00 75.31 197 PRO A N 1
ATOM 1533 C CA . PRO A 1 197 ? 20.901 23.855 -5.889 1.00 75.31 197 PRO A CA 1
ATOM 1534 C C . PRO A 1 197 ? 20.143 23.272 -7.094 1.00 75.31 197 PRO A C 1
ATOM 1536 O O . PRO A 1 197 ? 20.134 22.057 -7.306 1.00 75.31 197 PRO A O 1
ATOM 1539 N N . GLU A 1 198 ? 19.539 24.141 -7.910 1.00 77.94 198 GLU A N 1
ATOM 1540 C CA . GLU A 1 198 ? 18.658 23.772 -9.035 1.00 77.94 198 GLU A CA 1
ATOM 1541 C C . GLU A 1 198 ? 19.308 22.788 -10.029 1.00 77.94 198 GLU A C 1
ATOM 1543 O O . GLU A 1 198 ? 18.655 21.870 -10.534 1.00 77.94 198 GLU A O 1
ATOM 1548 N N . ASP A 1 199 ? 20.618 22.916 -10.260 1.00 78.31 199 ASP A N 1
ATOM 1549 C CA . ASP A 1 199 ? 21.385 22.038 -11.155 1.00 78.31 199 ASP A CA 1
ATOM 1550 C C . ASP A 1 199 ? 21.447 20.584 -10.674 1.00 78.31 199 ASP A C 1
ATOM 1552 O O . ASP A 1 199 ? 21.508 19.644 -11.472 1.00 78.31 199 ASP A O 1
ATOM 1556 N N . VAL A 1 200 ? 21.444 20.393 -9.357 1.00 77.94 200 VAL A N 1
ATOM 1557 C CA . VAL A 1 200 ? 21.483 19.078 -8.721 1.00 77.94 200 VAL A CA 1
ATOM 1558 C C . VAL A 1 200 ? 20.091 18.451 -8.778 1.00 77.94 200 VAL A C 1
ATOM 1560 O O . VAL A 1 200 ? 19.946 17.307 -9.212 1.00 77.94 200 VAL A O 1
ATOM 1563 N N . PHE A 1 201 ? 19.054 19.239 -8.490 1.00 79.00 201 PHE A N 1
ATOM 1564 C CA . PHE A 1 201 ? 17.660 18.813 -8.608 1.00 79.00 201 PHE A CA 1
ATOM 1565 C C . PHE A 1 201 ? 17.311 18.338 -10.028 1.00 79.00 201 PHE A C 1
ATOM 1567 O O . PHE A 1 201 ? 16.717 17.273 -10.201 1.00 79.00 201 PHE A O 1
ATOM 1574 N N . LYS A 1 202 ? 17.747 19.066 -11.065 1.00 84.19 202 LYS A N 1
ATOM 1575 C CA . LYS A 1 202 ? 17.494 18.696 -12.467 1.00 84.19 202 LYS A CA 1
ATOM 1576 C C . LYS A 1 202 ? 18.140 17.363 -12.856 1.00 84.19 202 LYS A C 1
ATOM 1578 O O . LYS A 1 202 ? 17.540 16.597 -13.610 1.00 84.19 202 LYS A O 1
ATOM 1583 N N . LYS A 1 203 ? 19.339 17.068 -12.340 1.00 83.31 203 LYS A N 1
ATOM 1584 C CA . LYS A 1 203 ? 20.025 15.785 -12.572 1.00 83.31 203 LYS A CA 1
ATOM 1585 C C . LYS A 1 203 ? 19.295 14.625 -11.899 1.00 83.31 203 LYS A C 1
ATOM 1587 O O . LYS A 1 203 ? 19.062 13.616 -12.560 1.00 83.31 203 LYS A O 1
ATOM 1592 N N . TYR A 1 204 ? 18.887 14.780 -10.639 1.00 82.75 204 TYR A N 1
ATOM 1593 C CA . TYR A 1 204 ? 18.111 13.753 -9.937 1.00 82.75 204 TYR A CA 1
ATOM 1594 C C . TYR A 1 204 ? 16.746 13.523 -10.589 1.00 82.75 204 TYR A C 1
ATOM 1596 O O . TYR A 1 204 ? 16.347 12.378 -10.778 1.00 82.75 204 TYR A O 1
ATOM 1604 N N . PHE A 1 205 ? 16.064 14.590 -11.009 1.00 85.50 205 PHE A N 1
ATOM 1605 C CA . PHE A 1 205 ? 14.781 14.482 -11.699 1.00 85.50 205 PHE A CA 1
ATOM 1606 C C . PHE A 1 205 ? 14.917 13.763 -13.047 1.00 85.50 205 PHE A C 1
ATOM 1608 O O . PHE A 1 205 ? 14.183 12.816 -13.321 1.00 85.50 205 PHE A O 1
ATOM 1615 N N . ALA A 1 206 ? 15.893 14.153 -13.873 1.00 89.62 206 ALA A N 1
ATOM 1616 C CA . ALA A 1 206 ? 16.147 13.492 -15.152 1.00 89.62 206 ALA A CA 1
ATOM 1617 C C . ALA A 1 206 ? 16.543 12.017 -14.971 1.00 89.62 206 ALA A C 1
ATOM 1619 O O . ALA A 1 206 ? 16.066 11.161 -15.713 1.00 89.62 206 ALA A O 1
ATOM 1620 N N . GLY A 1 207 ? 17.369 11.714 -13.964 1.00 87.81 207 GLY A N 1
ATOM 1621 C CA . GLY A 1 207 ? 17.745 10.346 -13.608 1.00 87.81 207 GLY A CA 1
ATOM 1622 C C . GLY A 1 207 ? 16.552 9.510 -13.146 1.00 87.81 207 GLY A C 1
ATOM 1623 O O . GLY A 1 207 ? 16.384 8.387 -13.612 1.00 87.81 207 GLY A O 1
ATOM 1624 N N . GLY A 1 208 ? 15.684 10.071 -12.300 1.00 87.50 208 GLY A N 1
ATOM 1625 C CA . GLY A 1 208 ? 14.465 9.415 -11.828 1.00 87.50 208 GLY A CA 1
ATOM 1626 C C . GLY A 1 208 ? 13.485 9.119 -12.961 1.00 87.50 208 GLY A C 1
ATOM 1627 O O . GLY A 1 208 ? 13.019 7.991 -13.091 1.00 87.50 208 GLY A O 1
ATOM 1628 N N . VAL A 1 209 ? 13.233 10.090 -13.845 1.00 90.81 209 VAL A N 1
ATOM 1629 C CA . VAL A 1 209 ? 12.379 9.884 -15.027 1.00 90.81 209 VAL A CA 1
ATOM 1630 C C . VAL A 1 209 ? 12.975 8.825 -15.956 1.00 90.81 209 VAL A C 1
ATOM 1632 O O . VAL A 1 209 ? 12.258 7.928 -16.397 1.00 90.81 209 VAL A O 1
ATOM 1635 N N . ALA A 1 210 ? 14.283 8.879 -16.224 1.00 92.12 210 ALA A N 1
ATOM 1636 C CA . ALA A 1 210 ? 14.955 7.882 -17.053 1.00 92.12 210 ALA A CA 1
ATOM 1637 C C . ALA A 1 210 ? 14.893 6.477 -16.431 1.00 92.12 210 ALA A C 1
ATOM 1639 O O . ALA A 1 210 ? 14.641 5.506 -17.144 1.00 92.12 210 ALA A O 1
ATOM 1640 N N . TYR A 1 211 ? 15.068 6.366 -15.111 1.00 90.81 211 TYR A N 1
ATOM 1641 C CA . TYR A 1 211 ? 14.940 5.111 -14.372 1.00 90.81 211 TYR A CA 1
ATOM 1642 C C . TYR A 1 211 ? 13.528 4.531 -14.486 1.00 90.81 211 TYR A C 1
ATOM 1644 O O . TYR A 1 211 ? 13.381 3.354 -14.818 1.00 90.81 211 TYR A O 1
ATOM 1652 N N . ILE A 1 212 ? 12.499 5.359 -14.277 1.00 92.19 212 ILE A N 1
ATOM 1653 C CA . ILE A 1 212 ? 11.098 4.938 -14.367 1.00 92.19 212 ILE A CA 1
ATOM 1654 C C . ILE A 1 212 ? 10.787 4.434 -15.776 1.00 92.19 212 ILE A C 1
ATOM 1656 O O . ILE A 1 212 ? 10.351 3.299 -15.950 1.00 92.19 212 ILE A O 1
ATOM 1660 N N . VAL A 1 213 ? 11.074 5.244 -16.799 1.00 93.56 213 VAL A N 1
ATOM 1661 C CA . VAL A 1 213 ? 10.789 4.892 -18.197 1.00 93.56 213 VAL A CA 1
ATOM 1662 C C . VAL A 1 213 ? 11.543 3.627 -18.615 1.00 93.56 213 VAL A C 1
ATOM 1664 O O . VAL A 1 213 ? 10.950 2.736 -19.220 1.00 93.56 213 VAL A O 1
ATOM 1667 N N . SER A 1 214 ? 12.826 3.516 -18.260 1.00 93.06 214 SER A N 1
ATOM 1668 C CA . SER A 1 214 ? 13.645 2.340 -18.577 1.00 93.06 214 SER A CA 1
ATOM 1669 C C . SER A 1 214 ? 13.098 1.072 -17.919 1.00 93.06 214 SER A C 1
ATOM 1671 O O . SER A 1 214 ? 12.926 0.052 -18.586 1.00 93.06 214 SER A O 1
ATOM 1673 N N . THR A 1 215 ? 12.752 1.143 -16.631 1.00 93.12 215 THR A N 1
ATOM 1674 C CA . THR A 1 215 ? 12.232 -0.004 -15.873 1.00 93.12 215 THR A CA 1
ATOM 1675 C C . THR A 1 215 ? 10.886 -0.465 -16.422 1.00 93.12 215 THR A C 1
ATOM 1677 O O . THR A 1 215 ? 10.702 -1.655 -16.669 1.00 93.12 215 THR A O 1
ATOM 1680 N N . VAL A 1 216 ? 9.968 0.468 -16.688 1.00 94.31 216 VAL A N 1
ATOM 1681 C CA . VAL A 1 216 ? 8.645 0.161 -17.250 1.00 94.31 216 VAL A CA 1
ATOM 1682 C C . VAL A 1 216 ? 8.771 -0.514 -18.619 1.00 94.31 216 VAL A C 1
ATOM 1684 O O . VAL A 1 216 ? 8.124 -1.533 -18.855 1.00 94.31 216 VAL A O 1
ATOM 1687 N N . LEU A 1 217 ? 9.630 0.003 -19.506 1.00 93.56 217 LEU A N 1
ATOM 1688 C CA . LEU A 1 217 ? 9.854 -0.585 -20.831 1.00 93.56 217 LEU A CA 1
ATOM 1689 C C . LEU A 1 217 ? 10.494 -1.974 -20.753 1.00 93.56 217 LEU A C 1
ATOM 1691 O O . LEU A 1 217 ? 10.098 -2.871 -21.497 1.00 93.56 217 LEU A O 1
ATOM 1695 N N . LEU A 1 218 ? 11.459 -2.165 -19.850 1.00 93.94 218 LEU A N 1
ATOM 1696 C CA . LEU A 1 218 ? 12.123 -3.451 -19.651 1.00 93.94 218 LEU A CA 1
ATOM 1697 C C . LEU A 1 218 ? 11.121 -4.496 -19.146 1.00 93.94 218 LEU A C 1
ATOM 1699 O O . LEU A 1 218 ? 11.012 -5.572 -19.732 1.00 93.94 218 LEU A O 1
ATOM 1703 N N . VAL A 1 219 ? 10.339 -4.165 -18.114 1.00 92.88 219 VAL A N 1
ATOM 1704 C CA . VAL A 1 219 ? 9.323 -5.070 -17.557 1.00 92.88 219 VAL A CA 1
ATOM 1705 C C . VAL A 1 219 ? 8.241 -5.384 -18.589 1.00 92.88 219 VAL A C 1
ATOM 1707 O O . VAL A 1 219 ? 7.895 -6.553 -18.751 1.00 92.88 219 VAL A O 1
ATOM 1710 N N . ALA A 1 220 ? 7.760 -4.390 -19.341 1.00 91.88 220 ALA A N 1
ATOM 1711 C CA . ALA A 1 220 ? 6.793 -4.613 -20.414 1.00 91.88 220 ALA A CA 1
ATOM 1712 C C . ALA A 1 220 ? 7.351 -5.551 -21.500 1.00 91.88 220 ALA A C 1
ATOM 1714 O O . ALA A 1 220 ? 6.668 -6.481 -21.928 1.00 91.88 220 ALA A O 1
ATOM 1715 N N . GLY A 1 221 ? 8.611 -5.357 -21.905 1.00 90.75 221 GLY A N 1
ATOM 1716 C CA . GLY A 1 221 ? 9.281 -6.219 -22.880 1.00 90.75 221 GLY A CA 1
ATOM 1717 C C . GLY A 1 221 ? 9.436 -7.661 -22.392 1.00 90.75 221 GLY A C 1
ATOM 1718 O O . GLY A 1 221 ? 9.144 -8.599 -23.132 1.00 90.75 221 GLY A O 1
ATOM 1719 N N . VAL A 1 222 ? 9.834 -7.850 -21.132 1.00 92.62 222 VAL A N 1
ATOM 1720 C CA . VAL A 1 222 ? 9.970 -9.181 -20.520 1.00 92.62 222 VAL A CA 1
ATOM 1721 C C . VAL A 1 222 ? 8.609 -9.864 -20.353 1.00 92.62 222 VAL A C 1
ATOM 1723 O O . VAL A 1 222 ? 8.489 -11.050 -20.653 1.00 92.62 222 VAL A O 1
ATOM 1726 N N . ALA A 1 223 ? 7.572 -9.132 -19.939 1.00 90.94 223 ALA A N 1
ATOM 1727 C CA . ALA A 1 223 ? 6.221 -9.668 -19.764 1.00 90.94 223 ALA A CA 1
ATOM 1728 C C . ALA A 1 223 ? 5.616 -10.181 -21.082 1.00 90.94 223 ALA A C 1
ATOM 1730 O O . ALA A 1 223 ? 4.960 -11.226 -21.097 1.00 90.94 223 ALA A O 1
ATOM 1731 N N . VAL A 1 224 ? 5.874 -9.481 -22.190 1.00 89.12 224 VAL A N 1
ATOM 1732 C CA . VAL A 1 224 ? 5.470 -9.917 -23.535 1.00 89.12 224 VAL A CA 1
ATOM 1733 C C . VAL A 1 224 ? 6.325 -11.095 -24.007 1.00 89.12 224 VAL A C 1
ATOM 1735 O O . VAL A 1 224 ? 5.788 -12.057 -24.547 1.00 89.12 224 VAL A O 1
ATOM 1738 N N . TYR A 1 225 ? 7.640 -11.074 -23.757 1.00 89.38 225 TYR A N 1
ATOM 1739 C CA . TYR A 1 225 ? 8.545 -12.158 -24.158 1.00 89.38 225 TYR A CA 1
ATOM 1740 C C . TYR A 1 225 ? 8.229 -13.493 -23.466 1.00 89.38 225 TYR A C 1
ATOM 1742 O O . TYR A 1 225 ? 8.291 -14.548 -24.091 1.00 89.38 225 TYR A O 1
ATOM 1750 N N . ILE A 1 226 ? 7.855 -13.452 -22.184 1.00 90.12 226 ILE A N 1
ATOM 1751 C CA . ILE A 1 226 ? 7.446 -14.631 -21.403 1.00 90.12 226 ILE A CA 1
ATOM 1752 C C . ILE A 1 226 ? 6.023 -15.098 -21.780 1.00 90.12 226 ILE A C 1
ATOM 1754 O O . ILE A 1 226 ? 5.618 -16.200 -21.417 1.00 90.12 226 ILE A O 1
ATOM 1758 N N . GLY A 1 227 ? 5.263 -14.296 -22.535 1.00 83.50 227 GLY A N 1
ATOM 1759 C CA . GLY A 1 227 ? 3.880 -14.600 -22.911 1.00 83.50 227 GLY A CA 1
ATOM 1760 C C . GLY A 1 227 ? 2.885 -14.424 -21.762 1.00 83.50 227 GLY A C 1
ATOM 1761 O O . GLY A 1 227 ? 1.793 -14.983 -21.798 1.00 83.50 227 GLY A O 1
ATOM 1762 N N . TRP A 1 228 ? 3.253 -13.662 -20.727 1.00 81.75 228 TRP A N 1
ATOM 1763 C CA . TRP A 1 228 ? 2.389 -13.401 -19.572 1.00 81.75 228 TRP A CA 1
ATOM 1764 C C . TRP A 1 228 ? 1.293 -12.373 -19.882 1.00 81.75 228 TRP A C 1
ATOM 1766 O O . TRP A 1 228 ? 0.267 -12.333 -19.211 1.00 81.75 228 TRP A O 1
ATOM 1776 N N . THR A 1 229 ? 1.502 -11.570 -20.926 1.00 83.06 229 THR A N 1
ATOM 1777 C CA . THR A 1 229 ? 0.544 -10.585 -21.440 1.00 83.06 229 THR A CA 1
ATOM 1778 C C . THR A 1 229 ? 0.496 -10.665 -22.959 1.00 83.06 229 THR A C 1
ATOM 1780 O O . THR A 1 229 ? 1.532 -10.835 -23.603 1.00 83.06 229 THR A O 1
ATOM 1783 N N . ASN A 1 230 ? -0.702 -10.547 -23.535 1.00 80.25 230 ASN A N 1
ATOM 1784 C CA . ASN A 1 230 ? -0.887 -10.599 -24.991 1.00 80.25 230 ASN A CA 1
ATOM 1785 C C . ASN A 1 230 ? -0.770 -9.211 -25.634 1.00 80.25 230 ASN A C 1
ATOM 1787 O O . ASN A 1 230 ? -0.567 -9.098 -26.842 1.00 80.25 230 ASN A O 1
ATOM 1791 N N . SER A 1 231 ? -0.899 -8.152 -24.831 1.00 87.38 231 SER A N 1
ATOM 1792 C CA . SER A 1 231 ? -0.835 -6.767 -25.283 1.00 87.38 231 SER A CA 1
ATOM 1793 C C . SER A 1 231 ? 0.310 -6.018 -24.611 1.00 87.38 231 SER A C 1
ATOM 1795 O O . SER A 1 231 ? 0.508 -6.100 -23.400 1.00 87.38 231 SER A O 1
ATOM 1797 N N . PHE A 1 232 ? 1.019 -5.199 -25.391 1.00 85.25 232 PHE A N 1
ATOM 1798 C CA . PHE A 1 232 ? 2.075 -4.323 -24.879 1.00 85.25 232 PHE A CA 1
ATOM 1799 C C . PHE A 1 232 ? 1.559 -3.347 -23.805 1.00 85.25 232 PHE A C 1
ATOM 1801 O O . PHE A 1 232 ? 2.293 -2.975 -22.894 1.00 85.25 232 PHE A O 1
ATOM 1808 N N . ILE A 1 233 ? 0.278 -2.967 -23.877 1.00 89.75 233 ILE A N 1
ATOM 1809 C CA . ILE A 1 233 ? -0.364 -2.070 -22.906 1.00 89.75 233 ILE A CA 1
ATOM 1810 C C . ILE A 1 233 ? -0.512 -2.751 -21.538 1.00 89.75 233 ILE A C 1
ATOM 1812 O O . ILE A 1 233 ? -0.266 -2.118 -20.516 1.00 89.75 233 ILE A O 1
ATOM 1816 N N . GLU A 1 234 ? -0.856 -4.041 -21.500 1.00 88.75 234 GLU A N 1
ATOM 1817 C CA . GLU A 1 234 ? -0.928 -4.806 -20.246 1.00 88.75 234 GLU A CA 1
ATOM 1818 C C . GLU A 1 234 ? 0.458 -4.916 -19.602 1.00 88.75 234 GLU A C 1
ATOM 1820 O O . GLU A 1 234 ? 0.610 -4.669 -18.406 1.00 88.75 234 GLU A O 1
ATOM 1825 N N . GLY A 1 235 ? 1.489 -5.186 -20.411 1.00 88.81 235 GLY A N 1
ATOM 1826 C CA . GLY A 1 235 ? 2.880 -5.180 -19.958 1.00 88.81 235 GLY A CA 1
ATOM 1827 C C . GLY A 1 235 ? 3.316 -3.823 -19.393 1.00 88.81 235 GLY A C 1
ATOM 1828 O O . GLY A 1 235 ? 4.020 -3.779 -18.385 1.00 88.81 235 GLY A O 1
ATOM 1829 N N . LEU A 1 236 ? 2.860 -2.713 -19.987 1.00 91.88 236 LEU A N 1
ATOM 1830 C CA . LEU A 1 236 ? 3.136 -1.360 -19.494 1.00 91.88 236 LEU A CA 1
ATOM 1831 C C . LEU A 1 236 ? 2.505 -1.108 -18.118 1.00 91.88 236 LEU A C 1
ATOM 1833 O O . LEU A 1 236 ? 3.152 -0.526 -17.252 1.00 91.88 236 LEU A O 1
ATOM 1837 N N . ILE A 1 237 ? 1.266 -1.562 -17.900 1.00 91.88 237 ILE A N 1
ATOM 1838 C CA . ILE A 1 237 ? 0.565 -1.425 -16.611 1.00 91.88 237 ILE A CA 1
ATOM 1839 C C . ILE A 1 237 ? 1.306 -2.204 -15.520 1.00 91.88 237 ILE A C 1
ATOM 1841 O O . ILE A 1 237 ? 1.545 -1.672 -14.435 1.00 91.88 237 ILE A O 1
ATOM 1845 N N . ILE A 1 238 ? 1.728 -3.434 -15.822 1.00 90.56 238 ILE A N 1
ATOM 1846 C CA . ILE A 1 238 ? 2.536 -4.245 -14.902 1.00 90.56 238 ILE A CA 1
ATOM 1847 C C . ILE A 1 238 ? 3.870 -3.548 -14.620 1.00 90.56 238 ILE A C 1
ATOM 1849 O O . ILE A 1 238 ? 4.263 -3.418 -13.462 1.00 90.56 238 ILE A O 1
ATOM 1853 N N . GLY A 1 239 ? 4.539 -3.042 -15.658 1.00 90.06 239 GLY A N 1
ATOM 1854 C CA . GLY A 1 239 ? 5.783 -2.289 -15.522 1.00 90.06 239 GLY A CA 1
ATOM 1855 C C . GLY A 1 239 ? 5.636 -1.059 -14.632 1.00 90.06 239 GLY A C 1
ATOM 1856 O O . GLY A 1 239 ? 6.490 -0.818 -13.781 1.00 90.06 239 GLY A O 1
ATOM 1857 N N . LEU A 1 240 ? 4.535 -0.316 -14.771 1.00 90.75 240 LEU A N 1
ATOM 1858 C CA . LEU A 1 240 ? 4.230 0.838 -13.927 1.00 90.75 240 LEU A CA 1
ATOM 1859 C C . LEU A 1 240 ? 4.052 0.428 -12.458 1.00 90.75 240 LEU A C 1
ATOM 1861 O O . LEU A 1 240 ? 4.597 1.083 -11.574 1.00 90.75 240 LEU A O 1
ATOM 1865 N N . GLY A 1 241 ? 3.344 -0.677 -12.204 1.00 89.62 241 GLY A N 1
ATOM 1866 C CA . GLY A 1 241 ? 3.161 -1.222 -10.857 1.00 89.62 241 GLY A CA 1
ATOM 1867 C C . GLY A 1 241 ? 4.479 -1.647 -10.207 1.00 89.62 241 GLY A C 1
ATOM 1868 O O . GLY A 1 241 ? 4.736 -1.307 -9.056 1.00 89.62 241 GLY A O 1
ATOM 1869 N N . VAL A 1 242 ? 5.350 -2.327 -10.957 1.00 88.25 242 VAL A N 1
ATOM 1870 C CA . VAL A 1 242 ? 6.674 -2.766 -10.476 1.00 88.25 242 VAL A CA 1
ATOM 1871 C C . VAL A 1 242 ? 7.616 -1.582 -10.234 1.00 88.25 242 VAL A C 1
ATOM 1873 O O . VAL A 1 242 ? 8.470 -1.637 -9.352 1.00 88.25 242 VAL A O 1
ATOM 1876 N N . CYS A 1 243 ? 7.459 -0.492 -10.987 1.00 88.94 243 CYS A N 1
ATOM 1877 C CA . CYS A 1 243 ? 8.314 0.685 -10.875 1.00 88.94 243 CYS A CA 1
ATOM 1878 C C . CYS A 1 243 ? 8.146 1.453 -9.548 1.00 88.94 243 CYS A C 1
ATOM 1880 O O . CYS A 1 243 ? 9.055 2.188 -9.155 1.00 88.94 243 CYS A O 1
ATOM 1882 N N . PHE A 1 244 ? 7.024 1.291 -8.837 1.00 84.12 244 PHE A N 1
ATOM 1883 C CA . PHE A 1 244 ? 6.813 1.870 -7.505 1.00 84.12 244 PHE A CA 1
ATOM 1884 C C . PHE A 1 244 ? 7.621 1.115 -6.433 1.00 84.12 244 PHE A C 1
ATOM 1886 O O . PHE A 1 244 ? 7.076 0.471 -5.540 1.00 84.12 244 PHE A O 1
ATOM 1893 N N . SER A 1 245 ? 8.949 1.189 -6.515 1.00 73.62 245 SER A N 1
ATOM 1894 C CA . SER A 1 245 ? 9.840 0.636 -5.497 1.00 73.62 245 SER A CA 1
ATOM 1895 C C . SER A 1 245 ? 10.075 1.652 -4.380 1.00 73.62 245 SER A C 1
ATOM 1897 O O . SER A 1 245 ? 10.389 2.815 -4.627 1.00 73.62 245 SER A O 1
ATOM 1899 N N . THR A 1 246 ? 9.976 1.200 -3.130 1.00 69.56 246 THR A N 1
ATOM 1900 C CA . THR A 1 246 ? 10.373 1.998 -1.964 1.00 69.56 246 THR A CA 1
ATOM 1901 C C . THR A 1 246 ? 11.897 2.016 -1.820 1.00 69.56 246 THR A C 1
ATOM 1903 O O . THR A 1 246 ? 12.552 0.978 -1.908 1.00 69.56 246 THR A O 1
ATOM 1906 N N . THR A 1 247 ? 12.481 3.193 -1.588 1.00 74.38 247 THR A N 1
ATOM 1907 C CA . THR A 1 247 ? 13.918 3.364 -1.296 1.00 74.38 247 THR A CA 1
ATOM 1908 C C . THR A 1 247 ? 14.226 3.310 0.202 1.00 74.38 247 THR A C 1
ATOM 1910 O O . THR A 1 247 ? 15.395 3.333 0.590 1.00 74.38 247 THR A O 1
ATOM 1913 N N . ALA A 1 248 ? 13.204 3.194 1.058 1.00 65.56 248 ALA A N 1
ATOM 1914 C CA . ALA A 1 248 ? 13.363 3.196 2.511 1.00 65.56 248 ALA A CA 1
ATOM 1915 C C . ALA A 1 248 ? 14.362 2.140 3.036 1.00 65.56 248 ALA A C 1
ATOM 1917 O O . ALA A 1 248 ? 15.185 2.494 3.880 1.00 65.56 248 ALA A O 1
ATOM 1918 N N . PRO A 1 249 ? 14.386 0.886 2.529 1.00 65.81 249 PRO A N 1
ATOM 1919 C CA . PRO A 1 249 ? 15.352 -0.112 2.996 1.00 65.81 249 PRO A CA 1
ATOM 1920 C C . PRO A 1 249 ? 16.805 0.260 2.672 1.00 65.81 249 PRO A C 1
ATOM 1922 O O . PRO A 1 249 ? 17.704 0.006 3.469 1.00 65.81 249 PRO A O 1
ATOM 1925 N N . LEU A 1 250 ? 17.037 0.890 1.517 1.00 74.00 250 LEU A N 1
ATOM 1926 C CA . LEU A 1 250 ? 18.364 1.350 1.114 1.00 74.00 250 LEU A CA 1
ATOM 1927 C C . LEU A 1 250 ? 18.825 2.518 1.990 1.00 74.00 250 LEU A C 1
ATOM 1929 O O . LEU A 1 250 ? 19.974 2.540 2.420 1.00 74.00 250 LEU A O 1
ATOM 1933 N N . TYR A 1 251 ? 17.931 3.463 2.284 1.00 71.12 251 TYR A N 1
ATOM 1934 C CA . TYR A 1 251 ? 18.251 4.582 3.167 1.00 71.12 251 TYR A CA 1
ATOM 1935 C C . TYR A 1 251 ? 18.599 4.108 4.582 1.00 71.12 251 TYR A C 1
ATOM 1937 O O . TYR A 1 251 ? 19.590 4.560 5.155 1.00 71.12 251 TYR A O 1
ATOM 1945 N N . GLU A 1 252 ? 17.841 3.149 5.121 1.00 69.69 252 GLU A N 1
ATOM 1946 C CA . GLU A 1 252 ? 18.140 2.549 6.422 1.00 69.69 252 GLU A CA 1
ATOM 1947 C C . GLU A 1 252 ? 19.510 1.857 6.417 1.00 69.69 252 GLU A C 1
ATOM 1949 O O . GLU A 1 252 ? 20.320 2.089 7.310 1.00 69.69 252 GLU A O 1
ATOM 1954 N N . HIS A 1 253 ? 19.829 1.110 5.356 1.00 74.62 253 HIS A N 1
ATOM 1955 C CA . HIS A 1 253 ? 21.135 0.473 5.189 1.00 74.62 253 HIS A CA 1
ATOM 1956 C C . HIS A 1 253 ? 22.290 1.486 5.089 1.00 74.62 253 HIS A C 1
ATOM 1958 O O . HIS A 1 253 ? 23.355 1.287 5.675 1.00 74.62 253 HIS A O 1
ATOM 1964 N N . ILE A 1 254 ? 22.100 2.596 4.369 1.00 77.94 254 ILE A N 1
ATOM 1965 C CA . ILE A 1 254 ? 23.082 3.689 4.265 1.00 77.94 254 ILE A CA 1
ATOM 1966 C C . ILE A 1 254 ? 23.287 4.359 5.631 1.00 77.94 254 ILE A C 1
ATOM 1968 O O . ILE A 1 254 ? 24.422 4.677 6.007 1.00 77.94 254 ILE A O 1
ATOM 1972 N N . ARG A 1 255 ? 22.198 4.553 6.387 1.00 73.38 255 ARG A N 1
ATOM 1973 C CA . ARG A 1 255 ? 22.207 5.134 7.732 1.00 73.38 255 ARG A CA 1
ATOM 1974 C C . ARG A 1 255 ? 22.944 4.243 8.726 1.00 73.38 255 ARG A C 1
ATOM 1976 O O . ARG A 1 255 ? 23.822 4.740 9.431 1.00 73.38 255 ARG A O 1
ATOM 1983 N N . GLU A 1 256 ? 22.620 2.954 8.748 1.00 76.75 256 GLU A N 1
ATOM 1984 C CA . GLU A 1 256 ? 23.216 1.951 9.634 1.00 76.75 256 GLU A CA 1
ATOM 1985 C C . GLU A 1 256 ? 24.723 1.796 9.380 1.00 76.75 256 GLU A C 1
ATOM 1987 O O . GLU A 1 256 ? 25.518 1.793 10.320 1.00 76.75 256 GLU A O 1
ATOM 1992 N N . ASN A 1 257 ? 25.138 1.808 8.110 1.00 78.69 257 ASN A N 1
ATOM 1993 C CA . ASN A 1 257 ? 26.548 1.716 7.721 1.00 78.69 257 ASN A CA 1
ATOM 1994 C C . ASN A 1 257 ? 27.309 3.054 7.748 1.00 78.69 257 ASN A C 1
ATOM 1996 O O . ASN A 1 257 ? 28.487 3.091 7.394 1.00 78.69 257 ASN A O 1
ATOM 2000 N N . ARG A 1 258 ? 26.669 4.160 8.160 1.00 75.62 258 ARG A N 1
ATOM 2001 C CA . ARG A 1 258 ? 27.261 5.515 8.216 1.00 75.62 258 ARG A CA 1
ATOM 2002 C C . ARG A 1 258 ? 27.930 5.973 6.908 1.00 75.62 258 ARG A C 1
ATOM 2004 O O . ARG A 1 258 ? 28.858 6.774 6.933 1.00 75.62 258 ARG A O 1
ATOM 2011 N N . ILE A 1 259 ? 27.439 5.516 5.757 1.00 80.44 259 ILE A N 1
ATOM 2012 C CA . ILE A 1 259 ? 27.975 5.872 4.427 1.00 80.44 259 ILE A CA 1
ATOM 2013 C C . ILE A 1 259 ? 27.319 7.128 3.824 1.00 80.44 259 ILE A C 1
ATOM 2015 O O . ILE A 1 259 ? 27.504 7.421 2.642 1.00 80.44 259 ILE A O 1
ATOM 2019 N N . GLN A 1 260 ? 26.596 7.891 4.651 1.00 71.56 260 GLN A N 1
ATOM 2020 C CA . GLN A 1 260 ? 25.803 9.072 4.283 1.00 71.56 260 GLN A CA 1
ATOM 2021 C C . GLN A 1 260 ? 26.649 10.176 3.624 1.00 71.56 260 GLN A C 1
ATOM 2023 O O . GLN A 1 260 ? 26.217 10.793 2.656 1.00 71.56 260 GLN A O 1
ATOM 2028 N N . ASP A 1 261 ? 27.880 10.376 4.104 1.00 69.12 261 ASP A N 1
ATOM 2029 C CA . ASP A 1 261 ? 28.783 11.432 3.620 1.00 69.12 261 ASP A CA 1
ATOM 2030 C C . ASP A 1 261 ? 29.629 11.014 2.403 1.00 69.12 261 ASP A C 1
ATOM 2032 O O . ASP A 1 261 ? 30.387 11.817 1.852 1.00 69.12 261 ASP A O 1
ATOM 2036 N N . SER A 1 262 ? 29.527 9.753 1.969 1.00 73.25 262 SER A N 1
ATOM 2037 C CA . SER A 1 262 ? 30.243 9.257 0.792 1.00 73.25 262 SER A CA 1
ATOM 2038 C C . SER A 1 262 ? 29.573 9.721 -0.507 1.00 73.25 262 SER A C 1
ATOM 2040 O O . SER A 1 262 ? 28.376 9.997 -0.540 1.00 73.25 262 SER A O 1
ATOM 2042 N N . SER A 1 263 ? 30.315 9.733 -1.621 1.00 65.00 263 SER A N 1
ATOM 2043 C CA . SER A 1 263 ? 29.748 10.045 -2.948 1.00 65.00 263 SER A CA 1
ATOM 2044 C C . SER A 1 263 ? 28.630 9.086 -3.390 1.00 65.00 263 SER A C 1
ATOM 2046 O O . SER A 1 263 ? 27.950 9.393 -4.360 1.00 65.00 263 SER A O 1
ATOM 2048 N N . PHE A 1 264 ? 28.472 7.932 -2.729 1.00 61.03 264 PHE A N 1
ATOM 2049 C CA . PHE A 1 264 ? 27.385 6.977 -2.966 1.00 61.03 264 PHE A CA 1
ATOM 2050 C C . PHE A 1 264 ? 26.164 7.214 -2.059 1.00 61.03 264 PHE A C 1
ATOM 2052 O O . PHE A 1 264 ? 25.093 6.695 -2.355 1.00 61.03 264 PHE A O 1
ATOM 2059 N N . GLY A 1 265 ? 26.327 7.941 -0.945 1.00 59.94 265 GLY A N 1
ATOM 2060 C CA . GLY A 1 265 ? 25.255 8.242 0.012 1.00 59.94 265 GLY A CA 1
ATOM 2061 C C . GLY A 1 265 ? 24.522 9.564 -0.248 1.0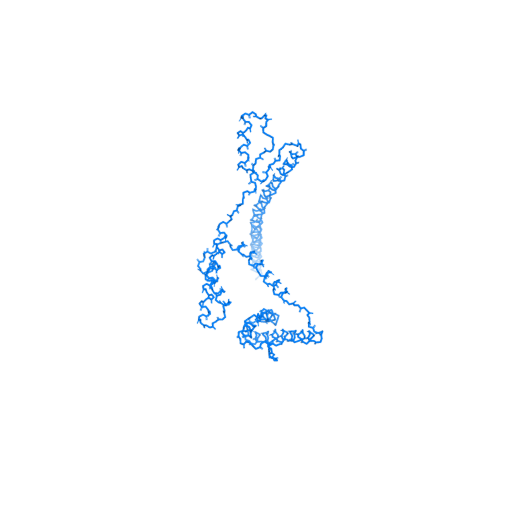0 59.94 265 GLY A C 1
ATOM 2062 O O . GLY A 1 265 ? 23.400 9.725 0.230 1.00 59.94 265 GLY A O 1
ATOM 2063 N N . ARG A 1 266 ? 25.142 10.483 -1.001 1.00 60.84 266 ARG A N 1
ATOM 2064 C CA . ARG A 1 266 ? 24.549 11.740 -1.498 1.00 60.84 266 ARG A CA 1
ATOM 2065 C C . ARG A 1 266 ? 23.871 11.529 -2.845 1.00 60.84 266 ARG A C 1
ATOM 2067 O O . ARG A 1 266 ? 22.809 12.148 -3.071 1.00 60.84 266 ARG A O 1
#

Foldseek 3Di:
DPPVVVVVVVVVVVVVVVVVVVVVVVVVVVVVVVVVVVVVVVVVVVVVVVVVVVVVVVVVVVVVVVVVVVVVVVVCVVVPPWDADPVPRDTPDPPDDDPVVVVVVVVVSVVPPPVPPPDPPLVVVLVVQLVVQLVVQLVVCVVVVHHSVVRSVVSNVCCDCVHVNVRDPVVVVVVVVVVVVVVVVVVVVVPDDPPDDPVVVVVVVVVLVCLLVVQLQVQLVVCVVVVVDPDSVVSSVVSNVVSPDDCVVVLVVCVVVVVCPPPVND

Nearest PDB structures (foldseek):
  8by2-assembly1_B  TM=7.864E-01  e=8.745E-03  Escherichia coli
  8by2-assembly1_A  TM=7.994E-01  e=1.611E-02  Escherichia coli

Organism: NCBI:txid4796

Solvent-accessible surface area (backbone atoms only — not comparable to full-atom values): 14975 Å² total; per-residue (Å²): 128,67,72,64,57,53,54,52,51,53,55,50,50,54,51,50,52,55,48,51,55,49,52,51,51,51,50,51,52,52,52,52,52,51,49,53,53,51,50,53,53,50,51,56,51,50,56,51,50,54,54,50,50,52,52,50,51,50,53,50,51,52,54,52,52,52,51,50,51,53,54,48,53,58,49,42,57,75,72,70,66,73,61,69,39,85,91,75,79,43,67,62,84,76,93,82,77,57,76,69,57,52,58,54,45,54,60,42,53,77,71,64,55,85,79,64,79,82,73,59,63,67,58,54,50,41,53,52,50,46,53,51,40,12,52,51,26,18,54,54,21,48,74,71,76,39,64,41,69,60,15,30,51,52,26,39,50,45,40,27,65,91,60,65,46,73,47,77,65,58,75,60,53,47,52,52,50,50,52,50,51,52,52,50,54,47,52,59,56,70,70,59,76,90,80,69,57,67,75,57,52,52,51,53,50,52,49,50,52,50,50,46,55,50,47,18,53,51,43,16,52,50,32,44,73,73,61,79,32,96,44,71,67,56,14,38,54,53,10,52,60,66,57,72,66,80,61,63,68,58,53,50,52,34,58,76,70,65,40,50,88,39,92,87,50,107

InterPro domains:
  IPR006153 Cation/H+ exchanger, transmembrane domain [PF00999] (134-253)
  IPR038770 Sodium/solute symporter superfamily [G3DSA:1.20.1530.20] (120-266)
  IPR045158 K(+) efflux antiporter 4/5/6-like [PTHR16254] (57-266)